Protein AF-A0A7V8FRD3-F1 (afdb_monomer)

Solvent-accessible surface area (backbone atoms only — not comparable to full-atom values): 12952 Å² total; per-residue (Å²): 139,81,92,85,83,90,82,90,78,81,90,80,81,81,84,76,84,80,81,76,80,79,64,76,67,68,72,62,75,73,62,80,80,69,63,96,69,56,79,66,60,67,76,67,63,71,75,86,54,95,62,84,54,62,64,54,53,51,49,46,52,52,44,50,51,50,44,51,50,48,52,49,50,42,51,51,38,31,75,78,65,76,46,69,62,58,54,53,55,55,52,42,54,52,43,51,51,52,44,52,50,44,51,48,39,50,36,61,69,64,59,56,64,70,68,58,48,84,64,37,74,78,39,58,73,66,58,42,51,52,52,53,40,52,52,27,48,52,51,18,49,56,23,45,51,46,17,53,53,35,45,50,49,26,48,49,27,56,74,68,66,34,52,36,93,64,76,63,43,64,35,31,74,65,42,52,51,50,21,54,53,27,41,54,38,17,53,50,26,45,54,53,27,57,57,56,73,69,53,76,77,80,71,80,67,83,77,68,77,69,83,81,82,90,84,133

Sequence (216 aa):
MPLNPGEARAPAPATAPSSGALDPTARRASATETPPGQGVDDLQSDPPTRVPLKIEDWLTVIVMALLALITFANVITRYFTNQAFAWTEEFSIFLMIVLAMVAGSAAVARDRHIRIELLAERGSARRRQVLAVLAAGLTFLTFAVLAVLSTRLVWDDFQYEETSPALGLPQWWYSAWFPLLAAAIAARALGLMCRRLRRPPASGEDAGHAHPGAQA

Mean predicted aligned error: 15.7 Å

Structure (mmCIF, N/CA/C/O backbone):
data_AF-A0A7V8FRD3-F1
#
_entry.id   AF-A0A7V8FRD3-F1
#
loop_
_atom_site.group_PDB
_atom_site.id
_atom_site.type_symbol
_atom_site.label_atom_id
_atom_site.label_alt_id
_atom_site.label_comp_id
_atom_site.label_asym_id
_atom_site.label_entity_id
_atom_site.label_seq_id
_atom_site.pdbx_PDB_ins_code
_atom_site.Cartn_x
_atom_site.Cartn_y
_atom_site.Cartn_z
_atom_site.occupancy
_atom_site.B_iso_or_equiv
_atom_site.auth_seq_id
_atom_site.auth_comp_id
_atom_site.auth_asym_id
_atom_site.auth_atom_id
_atom_site.pdbx_PDB_model_num
ATOM 1 N N . MET A 1 1 ? -44.203 -64.377 88.259 1.00 42.31 1 MET A N 1
ATOM 2 C CA . MET A 1 1 ? -42.920 -64.684 88.926 1.00 42.31 1 MET A CA 1
ATOM 3 C C . MET A 1 1 ? -42.081 -65.484 87.940 1.00 42.31 1 MET A C 1
ATOM 5 O O . MET A 1 1 ? -42.633 -66.475 87.478 1.00 42.31 1 MET A O 1
ATOM 9 N N . PRO A 1 2 ? -40.817 -65.148 87.615 1.00 52.38 2 PRO A N 1
ATOM 10 C CA . PRO A 1 2 ? -40.044 -63.889 87.712 1.00 52.38 2 PRO A CA 1
ATOM 11 C C . PRO A 1 2 ? -39.433 -63.451 86.329 1.00 52.38 2 PRO A C 1
ATOM 13 O O . PRO A 1 2 ? -39.513 -64.213 85.376 1.00 52.38 2 PRO A O 1
ATOM 16 N N . LEU A 1 3 ? -39.133 -62.155 86.098 1.00 46.44 3 LEU A N 1
ATOM 17 C CA . LEU A 1 3 ? -37.801 -61.479 85.981 1.00 46.44 3 LEU A CA 1
ATOM 18 C C . LEU A 1 3 ? -36.912 -61.950 84.802 1.00 46.44 3 LEU A C 1
ATOM 20 O O . LEU A 1 3 ? -36.787 -63.145 84.606 1.00 46.44 3 LEU A O 1
ATOM 24 N N . ASN A 1 4 ? -36.139 -61.155 84.053 1.00 53.62 4 ASN A N 1
ATOM 25 C CA . ASN A 1 4 ? -35.908 -59.718 83.819 1.00 53.62 4 ASN A CA 1
ATOM 26 C C . ASN A 1 4 ? -34.874 -59.661 82.631 1.00 53.62 4 ASN A C 1
ATOM 28 O O . ASN A 1 4 ? -34.855 -60.616 81.859 1.00 53.62 4 ASN A O 1
ATOM 32 N N . PRO A 1 5 ? -34.035 -58.631 82.397 1.00 55.72 5 PRO A N 1
ATOM 33 C CA . PRO A 1 5 ? -34.060 -57.789 81.198 1.00 55.72 5 PRO A CA 1
ATOM 34 C C . PRO A 1 5 ? -32.799 -57.865 80.309 1.00 55.72 5 PRO A C 1
ATOM 36 O O . PRO A 1 5 ? -31.737 -58.302 80.733 1.00 55.72 5 PRO A O 1
ATOM 39 N N . GLY A 1 6 ? -32.902 -57.243 79.132 1.00 49.19 6 GLY A N 1
ATOM 40 C CA . GLY A 1 6 ? -31.844 -56.384 78.593 1.00 49.19 6 GLY A CA 1
ATOM 41 C C . GLY A 1 6 ? -30.717 -57.053 77.813 1.00 49.19 6 GLY A C 1
ATOM 42 O O . GLY A 1 6 ? -29.727 -57.455 78.398 1.00 49.19 6 GLY A O 1
ATOM 43 N N . GLU A 1 7 ? -30.785 -56.963 76.485 1.00 53.84 7 GLU A N 1
ATOM 44 C CA . GLU A 1 7 ? -29.597 -56.742 75.654 1.00 53.84 7 GLU A CA 1
ATOM 45 C C . GLU A 1 7 ? -29.985 -55.878 74.446 1.00 53.84 7 GLU A C 1
ATOM 47 O O . GLU A 1 7 ? -30.768 -56.265 73.580 1.00 53.84 7 GLU A O 1
ATOM 52 N N . ALA A 1 8 ? -29.456 -54.657 74.422 1.00 56.25 8 ALA A N 1
ATOM 53 C CA . ALA A 1 8 ? -29.516 -53.759 73.284 1.00 56.25 8 ALA A CA 1
ATOM 54 C C . ALA A 1 8 ? -28.537 -54.234 72.197 1.00 56.25 8 ALA A C 1
ATOM 56 O O . ALA A 1 8 ? -27.343 -54.367 72.468 1.00 56.25 8 ALA A O 1
ATOM 57 N N . ARG A 1 9 ? -29.004 -54.414 70.953 1.00 53.25 9 ARG A N 1
ATOM 58 C CA . ARG A 1 9 ? -28.146 -54.432 69.755 1.00 53.25 9 ARG A CA 1
ATOM 59 C C . ARG A 1 9 ? -28.800 -53.667 68.600 1.00 53.25 9 ARG A C 1
ATOM 61 O O . ARG A 1 9 ? -29.996 -53.774 68.358 1.00 53.25 9 ARG A O 1
ATOM 68 N N . ALA A 1 10 ? -27.968 -52.849 67.964 1.00 58.41 10 ALA A N 1
ATOM 69 C CA . ALA A 1 10 ? -28.242 -51.822 66.962 1.00 58.41 10 ALA A CA 1
ATOM 70 C C . ALA A 1 10 ? -28.874 -52.333 65.642 1.00 58.41 10 ALA A C 1
ATOM 72 O O . ALA A 1 10 ? -28.763 -53.521 65.335 1.00 58.41 10 ALA A O 1
ATOM 73 N N . PRO A 1 11 ? -29.485 -51.447 64.824 1.00 54.69 11 PRO A N 1
ATOM 74 C CA . PRO A 1 11 ? -30.034 -51.814 63.518 1.00 54.69 11 PRO A CA 1
ATOM 75 C C . PRO A 1 11 ? -28.925 -52.118 62.494 1.00 54.69 11 PRO A C 1
ATOM 77 O O . PRO A 1 11 ? -28.047 -51.291 62.251 1.00 54.69 11 PRO A O 1
ATOM 80 N N . ALA A 1 12 ? -28.982 -53.298 61.872 1.00 56.94 12 ALA A N 1
ATOM 81 C CA . ALA A 1 12 ? -28.133 -53.669 60.739 1.00 56.94 12 ALA A CA 1
ATOM 82 C C . ALA A 1 12 ? -28.719 -53.126 59.413 1.00 56.94 12 ALA A C 1
ATOM 84 O O . ALA A 1 12 ? -29.943 -53.061 59.273 1.00 56.94 12 ALA A O 1
ATOM 85 N N . PRO A 1 13 ? -27.874 -52.708 58.452 1.00 57.38 13 PRO A N 1
ATOM 86 C CA . PRO A 1 13 ? -28.271 -51.831 57.354 1.00 57.38 13 PRO A CA 1
ATOM 87 C C . PRO A 1 13 ? -29.027 -52.538 56.226 1.00 57.38 13 PRO A C 1
ATOM 89 O O . PRO A 1 13 ? -28.760 -53.687 55.876 1.00 57.38 13 PRO A O 1
ATOM 92 N N . ALA A 1 14 ? -29.940 -51.775 55.624 1.00 53.28 14 ALA A N 1
ATOM 93 C CA . ALA A 1 14 ? -30.659 -52.114 54.409 1.00 53.28 14 ALA A CA 1
ATOM 94 C C . ALA A 1 14 ? -29.696 -52.411 53.247 1.00 53.28 14 ALA A C 1
ATOM 96 O O . ALA A 1 14 ? -28.728 -51.692 52.997 1.00 53.28 14 ALA A O 1
ATOM 97 N N . THR A 1 15 ? -30.003 -53.482 52.528 1.00 53.03 15 THR A N 1
ATOM 98 C CA . THR A 1 15 ? -29.357 -53.932 51.297 1.00 53.03 15 THR A CA 1
ATOM 99 C C . THR A 1 15 ? -29.370 -52.836 50.226 1.00 53.03 15 THR A C 1
ATOM 101 O O . THR A 1 15 ? -30.437 -52.430 49.766 1.00 53.03 15 THR A O 1
ATOM 104 N N . ALA A 1 16 ? -28.188 -52.376 49.815 1.00 51.88 16 ALA A N 1
ATOM 105 C CA . ALA A 1 16 ? -28.006 -51.523 48.644 1.00 51.88 16 ALA A CA 1
ATOM 106 C C . ALA A 1 16 ? -28.232 -52.323 47.340 1.00 51.88 16 ALA A C 1
ATOM 108 O O . ALA A 1 16 ? -27.904 -53.512 47.296 1.00 51.88 16 ALA A O 1
ATOM 109 N N . PRO A 1 17 ? -28.754 -51.702 46.266 1.00 53.50 17 PRO A N 1
ATOM 110 C CA . PRO A 1 17 ? -28.846 -52.338 44.959 1.00 53.50 17 PRO A CA 1
ATOM 111 C C . PRO A 1 17 ? -27.457 -52.520 44.331 1.00 53.50 17 PRO A C 1
ATOM 113 O O . PRO A 1 17 ? -26.558 -51.691 44.476 1.00 53.50 17 PRO A O 1
ATOM 116 N N . SER A 1 18 ? -27.306 -53.642 43.634 1.00 52.00 18 SER A N 1
ATOM 117 C CA . SER A 1 18 ? -26.110 -54.098 42.933 1.00 52.00 18 SER A CA 1
ATOM 118 C C . SER A 1 18 ? -25.514 -53.038 42.005 1.00 52.00 18 SER A C 1
ATOM 120 O O . SER A 1 18 ? -26.181 -52.536 41.100 1.00 52.00 18 SER A O 1
ATOM 122 N N . SER A 1 19 ? -24.224 -52.781 42.216 1.00 51.44 19 SER A N 1
ATOM 123 C CA . SER A 1 19 ? -23.304 -52.088 41.319 1.00 51.44 19 SER A CA 1
ATOM 124 C C . SER A 1 19 ? -23.453 -52.601 39.882 1.00 51.44 19 SER A C 1
ATOM 126 O O . SER A 1 19 ? -23.098 -53.741 39.578 1.00 51.44 19 SER A O 1
ATOM 128 N N . GLY A 1 20 ? -24.011 -51.762 39.007 1.00 50.34 20 GLY A N 1
ATOM 129 C CA . GLY A 1 20 ? -23.998 -51.978 37.568 1.00 50.34 20 GLY A CA 1
ATOM 130 C C . GLY A 1 20 ? -22.554 -51.981 37.085 1.00 50.34 20 GLY A C 1
ATOM 131 O O . GLY A 1 20 ? -21.844 -50.985 37.218 1.00 50.34 20 GLY A O 1
ATOM 132 N N . ALA A 1 21 ? -22.127 -53.125 36.561 1.00 52.16 21 ALA A N 1
ATOM 133 C CA . ALA A 1 21 ? -20.845 -53.301 35.911 1.00 52.16 21 ALA A CA 1
ATOM 134 C C . ALA A 1 21 ? -20.654 -52.213 34.843 1.00 52.16 21 ALA A C 1
ATOM 136 O O . ALA A 1 21 ? -21.377 -52.155 33.850 1.00 52.16 21 ALA A O 1
ATOM 137 N N . LEU A 1 22 ? -19.684 -51.332 35.080 1.00 52.53 22 LEU A N 1
ATOM 138 C CA . LEU A 1 22 ? -19.179 -50.391 34.092 1.00 52.53 22 LEU A CA 1
ATOM 139 C C . LEU A 1 22 ? -18.547 -51.206 32.964 1.00 52.53 22 LEU A C 1
ATOM 141 O O . LEU A 1 22 ? -17.438 -51.709 33.119 1.00 52.53 22 LEU A O 1
ATOM 145 N N . ASP A 1 23 ? -19.261 -51.352 31.853 1.00 56.28 23 ASP A N 1
ATOM 146 C CA . ASP A 1 23 ? -18.723 -51.912 30.621 1.00 56.28 23 ASP A CA 1
ATOM 147 C C . ASP A 1 23 ? -17.665 -50.944 30.042 1.00 56.28 23 ASP A C 1
ATOM 149 O O . ASP A 1 23 ? -18.003 -49.831 29.620 1.00 56.28 23 ASP A O 1
ATOM 153 N N . PRO A 1 24 ? -16.370 -51.316 30.024 1.00 58.22 24 PRO A N 1
ATOM 154 C CA . PRO A 1 24 ? -15.311 -50.464 29.494 1.00 58.22 24 PRO A CA 1
ATOM 155 C C . PRO A 1 24 ? -15.347 -50.355 27.961 1.00 58.22 24 PRO A C 1
ATOM 157 O O . PRO A 1 24 ? -14.656 -49.501 27.399 1.00 58.22 24 PRO A O 1
ATOM 160 N N . THR A 1 25 ? -16.139 -51.180 27.269 1.00 54.12 25 THR A N 1
ATOM 161 C CA . THR A 1 25 ? -16.229 -51.164 25.802 1.00 54.12 25 THR A CA 1
ATOM 162 C C . THR A 1 25 ? -17.142 -50.053 25.280 1.00 54.12 25 THR A C 1
ATOM 164 O O . THR A 1 25 ? -16.856 -49.475 24.230 1.00 54.12 25 THR A O 1
ATOM 167 N N . ALA A 1 26 ? -18.139 -49.631 26.064 1.00 51.91 26 ALA A N 1
ATOM 168 C CA . ALA A 1 26 ? -19.057 -48.555 25.690 1.00 51.91 26 ALA A CA 1
ATOM 169 C C . ALA A 1 26 ? -18.371 -47.178 25.560 1.00 51.91 26 ALA A C 1
ATOM 171 O O . ALA A 1 26 ? -18.787 -46.349 24.754 1.00 51.91 26 ALA A O 1
ATOM 172 N N . ARG A 1 27 ? -17.275 -46.929 26.294 1.00 50.38 27 ARG A N 1
ATOM 173 C CA . ARG A 1 27 ? -16.541 -45.646 26.242 1.00 50.38 27 ARG A CA 1
ATOM 174 C C . ARG A 1 27 ? -15.700 -45.473 24.966 1.00 50.38 27 ARG A C 1
ATOM 176 O O . ARG A 1 27 ? -15.322 -44.352 24.641 1.00 50.38 27 ARG A O 1
ATOM 183 N N . ARG A 1 28 ? -15.393 -46.552 24.233 1.00 52.94 28 ARG A N 1
ATOM 184 C CA . ARG A 1 28 ? -14.614 -46.478 22.980 1.00 52.94 28 ARG A CA 1
ATOM 185 C C . ARG A 1 28 ? -15.461 -46.176 21.744 1.00 52.94 28 ARG A C 1
ATOM 187 O O . ARG A 1 28 ? -14.911 -45.685 20.768 1.00 52.94 28 ARG A O 1
ATOM 194 N N . ALA A 1 29 ? -16.771 -46.411 21.793 1.00 51.81 29 ALA A N 1
ATOM 195 C CA . ALA A 1 29 ? -17.667 -46.190 20.654 1.00 51.81 29 ALA A CA 1
ATOM 196 C C . ALA A 1 29 ? -18.052 -44.711 20.435 1.00 51.81 29 ALA A C 1
ATOM 198 O O . ALA A 1 29 ? -18.651 -44.378 19.420 1.00 51.81 29 ALA A O 1
ATOM 199 N N . SER A 1 30 ? -17.692 -43.814 21.358 1.00 48.50 30 SER A N 1
ATOM 200 C CA . SER A 1 30 ? -17.893 -42.363 21.236 1.00 48.50 30 SER A CA 1
ATOM 201 C C . SER A 1 30 ? -16.591 -41.601 20.958 1.00 48.50 30 SER A C 1
ATOM 203 O O . SER A 1 30 ? -16.484 -40.419 21.283 1.00 48.50 30 SER A O 1
ATOM 205 N N . ALA A 1 31 ? -15.571 -42.270 20.414 1.00 50.41 31 ALA A N 1
ATOM 206 C CA . ALA A 1 31 ? -14.464 -41.580 19.773 1.00 50.41 31 ALA A CA 1
ATOM 207 C C . ALA A 1 31 ? -14.941 -41.184 18.375 1.00 50.41 31 ALA A C 1
ATOM 209 O O . ALA A 1 31 ? -15.014 -42.018 17.481 1.00 50.41 31 ALA A O 1
ATOM 210 N N . THR A 1 32 ? -15.341 -39.925 18.236 1.00 51.53 32 THR A N 1
ATOM 211 C CA . THR A 1 32 ? -15.653 -39.246 16.981 1.00 51.53 32 THR A CA 1
ATOM 212 C C . THR A 1 32 ? -14.679 -39.674 15.877 1.00 51.53 32 THR A C 1
ATOM 214 O O . THR A 1 32 ? -13.529 -39.240 15.862 1.00 51.53 32 THR A O 1
ATOM 217 N N . GLU A 1 33 ? -15.122 -40.541 14.965 1.00 52.53 33 GLU A N 1
ATOM 218 C CA . GLU A 1 33 ? -14.448 -40.754 13.686 1.00 52.53 33 GLU A CA 1
ATOM 219 C C . GLU A 1 33 ? -14.619 -39.471 12.872 1.00 52.53 33 GLU A C 1
ATOM 221 O O . GLU A 1 33 ? -15.619 -39.258 12.190 1.00 52.53 33 GLU A O 1
ATOM 226 N N . THR A 1 34 ? -13.650 -38.569 12.991 1.00 52.38 34 THR A N 1
ATOM 227 C CA . THR A 1 34 ? -13.486 -37.469 12.045 1.00 52.38 34 THR A CA 1
ATOM 228 C C . THR A 1 34 ? -13.091 -38.084 10.693 1.00 52.38 34 THR A C 1
ATOM 230 O O . THR A 1 34 ? -12.093 -38.809 10.644 1.00 52.38 34 THR A O 1
ATOM 233 N N . PRO A 1 35 ? -13.832 -37.837 9.597 1.00 62.12 35 PRO A N 1
ATOM 234 C CA . PRO A 1 35 ? -13.504 -38.356 8.272 1.00 62.12 35 PRO A CA 1
ATOM 235 C C . PRO A 1 35 ? -12.049 -38.034 7.882 1.00 62.12 35 PRO A C 1
ATOM 237 O O . PRO A 1 35 ? -11.610 -36.894 8.085 1.00 62.12 35 PRO A O 1
ATOM 240 N N . PRO A 1 36 ? -11.290 -38.989 7.307 1.00 53.78 36 PRO A N 1
ATOM 241 C CA . PRO A 1 36 ? -9.914 -38.761 6.876 1.00 53.78 36 PRO A CA 1
ATOM 242 C C . PRO A 1 36 ? -9.907 -37.770 5.704 1.00 53.78 36 PRO A C 1
ATOM 244 O O . PRO A 1 36 ? -10.132 -38.136 4.555 1.00 53.78 36 PRO A O 1
ATOM 247 N N . GLY A 1 37 ? -9.712 -36.490 6.023 1.00 56.62 37 GLY A N 1
ATOM 248 C CA . GLY A 1 37 ? -9.692 -35.381 5.065 1.00 56.62 37 GLY A CA 1
ATOM 249 C C . GLY A 1 37 ? -10.189 -34.049 5.633 1.00 56.62 37 GLY A C 1
ATOM 250 O O . GLY A 1 37 ? -9.712 -33.007 5.208 1.00 56.62 37 GLY A O 1
ATOM 251 N N . GLN A 1 38 ? -11.072 -34.053 6.640 1.00 54.91 38 GLN A N 1
ATOM 252 C CA . GLN A 1 38 ? -11.661 -32.808 7.170 1.00 54.91 38 GLN A CA 1
ATOM 253 C C . GLN A 1 38 ? -10.733 -32.028 8.116 1.00 54.91 38 GLN A C 1
ATOM 255 O O . GLN A 1 38 ? -10.810 -30.808 8.197 1.00 54.91 38 GLN A O 1
ATOM 260 N N . GLY A 1 39 ? -9.786 -32.701 8.776 1.00 51.50 39 GLY A N 1
ATOM 261 C CA . GLY A 1 39 ? -8.888 -32.050 9.738 1.00 51.50 39 GLY A CA 1
ATOM 262 C C . GLY A 1 39 ? -7.825 -31.126 9.130 1.00 51.50 39 GLY A C 1
ATOM 263 O O . GLY A 1 39 ? -7.178 -30.404 9.881 1.00 51.50 39 GLY A O 1
ATOM 264 N N . VAL A 1 40 ? -7.614 -31.153 7.808 1.00 57.59 40 VAL A N 1
ATOM 265 C CA . VAL A 1 40 ? -6.604 -30.311 7.135 1.00 57.59 40 VAL A CA 1
ATOM 266 C C . VAL A 1 40 ? -7.227 -29.014 6.609 1.00 57.59 40 VAL A C 1
ATOM 268 O O . VAL A 1 40 ? -6.612 -27.957 6.725 1.00 57.59 40 VAL A O 1
ATOM 271 N N . ASP A 1 41 ? -8.472 -29.074 6.127 1.00 57.19 41 ASP A N 1
ATOM 272 C CA . ASP A 1 41 ? -9.190 -27.913 5.584 1.00 57.19 41 ASP A CA 1
ATOM 273 C C . ASP A 1 41 ? -9.695 -26.960 6.687 1.00 57.19 41 ASP A C 1
ATOM 275 O O . ASP A 1 41 ? -9.677 -25.738 6.514 1.00 57.19 41 ASP A O 1
ATOM 279 N N . ASP A 1 42 ? -10.054 -27.487 7.864 1.00 55.00 42 ASP A N 1
ATOM 280 C CA . ASP A 1 42 ? -10.554 -26.689 8.998 1.00 55.00 42 ASP A CA 1
ATOM 281 C C . ASP A 1 42 ? -9.460 -25.861 9.703 1.00 55.00 42 ASP A C 1
ATOM 283 O O . ASP A 1 42 ? -9.749 -24.883 10.395 1.00 55.00 42 ASP A O 1
ATOM 287 N N . LEU A 1 43 ? -8.182 -26.211 9.519 1.00 58.25 43 LEU A N 1
ATOM 288 C CA . LEU A 1 43 ? -7.051 -25.483 10.114 1.00 58.25 43 LEU A CA 1
ATOM 289 C C . LEU A 1 43 ? -6.646 -24.237 9.309 1.00 58.25 43 LEU A C 1
ATOM 291 O O . LEU A 1 43 ? -5.870 -23.416 9.803 1.00 58.25 43 LEU A O 1
ATOM 295 N N . GLN A 1 44 ? -7.168 -24.081 8.089 1.00 55.81 44 GLN A N 1
ATOM 296 C CA . GLN A 1 44 ? -6.823 -22.996 7.164 1.00 55.81 44 GLN A CA 1
ATOM 297 C C . GLN A 1 44 ? -7.967 -22.009 6.905 1.00 55.81 44 GLN A C 1
ATOM 299 O O . GLN A 1 44 ? -7.779 -21.034 6.172 1.00 55.81 44 GLN A O 1
ATOM 304 N N . SER A 1 45 ? -9.138 -22.208 7.517 1.00 51.81 45 SER A N 1
ATOM 305 C CA . SER A 1 45 ? -10.248 -21.268 7.390 1.00 51.81 45 SER A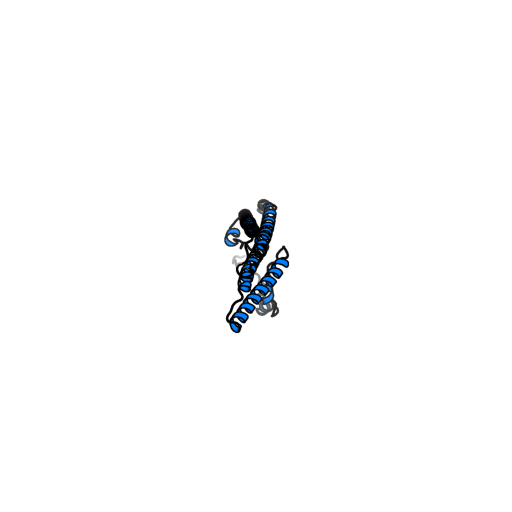 CA 1
ATOM 306 C C . SER A 1 45 ? -9.941 -19.977 8.158 1.00 51.81 45 SER A C 1
ATOM 308 O O . SER A 1 45 ? -10.105 -19.902 9.379 1.00 51.81 45 SER A O 1
ATOM 310 N N . ASP A 1 46 ? -9.474 -18.953 7.437 1.00 55.06 46 ASP A N 1
ATOM 311 C CA . ASP A 1 46 ? -9.324 -17.593 7.957 1.00 55.06 46 ASP A CA 1
ATOM 312 C C . ASP A 1 46 ? -10.656 -17.165 8.619 1.00 55.06 46 ASP A C 1
ATOM 314 O O . ASP A 1 46 ? -11.727 -17.374 8.036 1.00 55.06 46 ASP A O 1
ATOM 318 N N . PRO A 1 47 ? -10.641 -16.579 9.833 1.00 58.22 47 PRO A N 1
ATOM 319 C CA . PRO A 1 47 ? -11.867 -16.178 10.513 1.00 58.22 47 PRO A CA 1
ATOM 320 C C . PRO A 1 47 ? -12.682 -15.247 9.602 1.00 58.22 47 PRO A C 1
ATOM 322 O O . PRO A 1 47 ? -12.099 -14.348 8.983 1.00 58.22 47 PRO A O 1
ATOM 325 N N . PRO A 1 48 ? -14.018 -15.417 9.520 1.00 50.25 48 PRO A N 1
ATOM 326 C CA . PRO A 1 48 ? -14.849 -14.726 8.542 1.00 50.25 48 PRO A CA 1
ATOM 327 C C . PRO A 1 48 ? -14.666 -13.216 8.677 1.00 50.25 48 PRO A C 1
ATOM 329 O O . PRO A 1 48 ? -15.104 -12.581 9.644 1.00 50.25 48 PRO A O 1
ATOM 332 N N . THR A 1 49 ? -13.968 -12.629 7.707 1.00 54.75 49 THR A N 1
ATOM 333 C CA . THR A 1 49 ? -13.680 -11.202 7.720 1.00 54.75 49 THR A CA 1
ATOM 334 C C . THR A 1 49 ? -14.957 -10.464 7.340 1.00 54.75 49 THR A C 1
ATOM 336 O O . THR A 1 49 ? -15.552 -10.711 6.296 1.00 54.75 49 THR A O 1
ATOM 339 N N . ARG A 1 50 ? -15.429 -9.561 8.210 1.00 55.72 50 ARG A N 1
ATOM 340 C CA . ARG A 1 50 ? -16.741 -8.900 8.048 1.00 55.72 50 ARG A CA 1
ATOM 341 C C . ARG A 1 50 ? -16.828 -7.943 6.851 1.00 55.72 50 ARG A C 1
ATOM 343 O O . ARG A 1 50 ? -17.926 -7.511 6.520 1.00 55.72 50 ARG A O 1
ATOM 350 N N . VAL A 1 51 ? -15.700 -7.586 6.238 1.00 59.72 51 VAL A N 1
ATOM 351 C CA . VAL A 1 51 ? -15.644 -6.862 4.962 1.00 59.72 51 VAL A CA 1
ATOM 352 C C . VAL A 1 51 ? -15.018 -7.827 3.960 1.00 59.72 51 VAL A C 1
ATOM 354 O O . VAL A 1 51 ? -13.907 -8.283 4.233 1.00 59.72 51 VAL A O 1
ATOM 357 N N . PRO A 1 52 ? -15.694 -8.176 2.852 1.00 62.62 52 PRO A N 1
ATOM 358 C CA . PRO A 1 52 ? -15.127 -9.087 1.869 1.00 62.62 52 PRO A CA 1
ATOM 359 C C . PRO A 1 52 ? -13.843 -8.474 1.304 1.00 62.62 52 PRO A C 1
ATOM 361 O O . PRO A 1 52 ? -13.887 -7.455 0.623 1.00 62.62 52 PRO A O 1
ATOM 364 N N . LEU A 1 53 ? -12.707 -9.103 1.598 1.00 68.94 53 LEU A N 1
ATOM 365 C CA . LEU A 1 53 ? -11.371 -8.707 1.138 1.00 68.94 53 LEU A CA 1
ATOM 366 C C . LEU A 1 53 ? -11.042 -9.260 -0.247 1.00 68.94 53 LEU A C 1
ATOM 368 O O . LEU A 1 53 ? -9.887 -9.307 -0.641 1.00 68.94 53 LEU A O 1
ATOM 372 N N . LYS A 1 54 ? -12.062 -9.667 -1.010 1.00 78.06 54 LYS A N 1
ATOM 373 C CA . LYS A 1 54 ? -11.878 -10.299 -2.319 1.00 78.06 54 LYS A CA 1
ATOM 374 C C . LYS A 1 54 ? -11.028 -9.435 -3.249 1.00 78.06 54 LYS A C 1
ATOM 376 O O . LYS A 1 54 ? -10.245 -9.981 -4.011 1.00 78.06 54 LYS A O 1
ATOM 381 N N . ILE A 1 55 ? -11.172 -8.110 -3.180 1.00 82.00 55 ILE A N 1
ATOM 382 C CA . ILE A 1 55 ? -10.390 -7.181 -4.000 1.00 82.00 55 ILE A CA 1
ATOM 383 C C . ILE A 1 55 ? -8.919 -7.227 -3.584 1.00 82.00 55 ILE A C 1
ATOM 385 O O . ILE A 1 55 ? -8.061 -7.411 -4.437 1.00 82.00 55 ILE A O 1
ATOM 389 N N . GLU A 1 56 ? -8.621 -7.102 -2.292 1.00 83.44 56 GLU A N 1
ATOM 390 C CA . GLU A 1 56 ? -7.259 -7.161 -1.761 1.00 83.44 56 GLU A CA 1
ATOM 391 C C . GLU A 1 56 ? -6.606 -8.531 -1.961 1.00 83.44 56 GLU A C 1
ATOM 393 O O . GLU A 1 56 ? -5.422 -8.590 -2.280 1.00 83.44 56 GLU A O 1
ATOM 398 N N . ASP A 1 57 ? -7.360 -9.620 -1.821 1.00 85.38 57 ASP A N 1
ATOM 399 C CA . ASP A 1 57 ? -6.863 -10.977 -2.036 1.00 85.38 57 ASP A CA 1
ATOM 400 C C . ASP A 1 57 ? -6.518 -11.186 -3.522 1.00 85.38 57 ASP A C 1
ATOM 402 O O . ASP A 1 57 ? -5.404 -11.604 -3.838 1.00 85.38 57 ASP A O 1
ATOM 406 N N . TRP A 1 58 ? -7.408 -10.808 -4.451 1.00 89.62 58 TRP A N 1
ATOM 407 C CA . TRP A 1 58 ? -7.114 -10.856 -5.891 1.00 89.62 58 TRP A CA 1
ATOM 408 C C . TRP A 1 58 ? -5.960 -9.934 -6.276 1.00 89.62 58 TRP A C 1
ATOM 410 O O . TRP A 1 58 ? -5.087 -10.336 -7.040 1.00 89.62 58 TR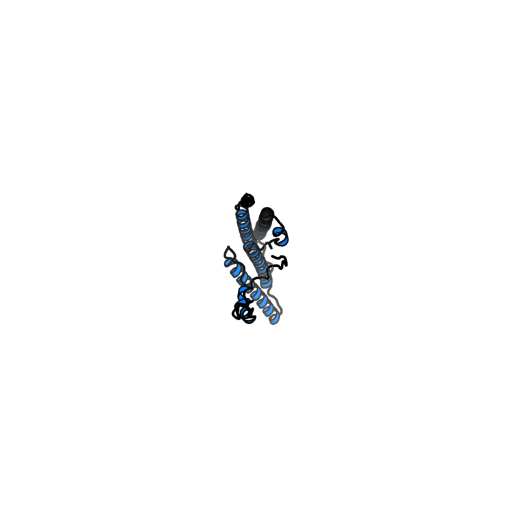P A O 1
ATOM 420 N N . LEU A 1 59 ? -5.921 -8.719 -5.729 1.00 88.44 59 LEU A N 1
ATOM 421 C CA . LEU A 1 59 ? -4.836 -7.777 -5.973 1.00 88.44 59 LEU A CA 1
ATOM 422 C C . LEU A 1 59 ? -3.502 -8.330 -5.457 1.00 88.44 59 LEU A C 1
ATOM 424 O O . LEU A 1 59 ? -2.503 -8.250 -6.164 1.00 88.44 59 LEU A O 1
ATOM 428 N N . THR A 1 60 ? -3.488 -8.960 -4.279 1.00 89.75 60 THR A N 1
ATOM 429 C CA . THR A 1 60 ? -2.307 -9.645 -3.729 1.00 89.75 60 THR A CA 1
ATOM 430 C C . THR A 1 60 ? -1.845 -10.763 -4.656 1.00 89.75 60 THR A C 1
ATOM 432 O O . THR A 1 60 ? -0.663 -10.829 -4.984 1.00 89.75 60 THR A O 1
ATOM 435 N N . VAL A 1 61 ? -2.765 -11.617 -5.118 1.00 92.88 61 VAL A N 1
ATOM 436 C CA . VAL A 1 61 ? -2.455 -12.720 -6.041 1.00 92.88 61 VAL A CA 1
ATOM 437 C C . VAL A 1 61 ? -1.877 -12.190 -7.353 1.00 92.88 61 VAL A C 1
ATOM 439 O O . VAL A 1 61 ? -0.847 -12.684 -7.804 1.00 92.88 61 VAL A O 1
ATOM 442 N N . ILE A 1 62 ? -2.492 -11.161 -7.943 1.00 94.19 62 ILE A N 1
ATOM 443 C CA . ILE A 1 62 ? -2.035 -10.551 -9.198 1.00 94.19 62 ILE A CA 1
ATOM 444 C C . ILE A 1 62 ? -0.641 -9.944 -9.025 1.00 94.19 62 ILE A C 1
ATOM 446 O O . ILE A 1 62 ? 0.256 -10.237 -9.812 1.00 94.19 62 ILE A O 1
ATOM 450 N N . VAL A 1 63 ? -0.434 -9.132 -7.986 1.00 92.62 63 VAL A N 1
ATOM 451 C CA . VAL A 1 63 ? 0.857 -8.477 -7.728 1.00 92.62 63 VAL A CA 1
ATOM 452 C C . VAL A 1 63 ? 1.946 -9.513 -7.448 1.00 92.62 63 VAL A C 1
ATOM 454 O O . VAL A 1 63 ? 3.053 -9.385 -7.966 1.00 92.62 63 VAL A O 1
ATOM 457 N N . MET A 1 64 ? 1.637 -10.575 -6.698 1.00 93.44 64 MET A N 1
ATOM 458 C CA . MET A 1 64 ? 2.582 -11.665 -6.446 1.00 93.44 64 MET A CA 1
ATOM 459 C C . MET A 1 64 ? 2.933 -12.449 -7.704 1.00 93.44 64 MET A C 1
ATOM 461 O O . MET A 1 64 ? 4.108 -12.736 -7.928 1.00 93.44 64 MET A O 1
ATOM 465 N N . ALA A 1 65 ? 1.947 -12.763 -8.542 1.00 95.69 65 ALA A N 1
ATOM 466 C CA . ALA A 1 65 ? 2.183 -13.437 -9.811 1.00 95.69 65 ALA A CA 1
ATOM 467 C C . ALA A 1 65 ? 3.043 -12.580 -10.753 1.00 95.69 65 ALA A C 1
ATOM 469 O O . ALA A 1 65 ? 3.984 -13.095 -11.354 1.00 95.69 65 ALA A O 1
ATOM 470 N N . LEU A 1 66 ? 2.770 -11.273 -10.841 1.00 94.94 66 LEU A N 1
ATOM 471 C CA . LEU A 1 66 ? 3.563 -10.337 -11.642 1.00 94.94 66 LEU A CA 1
ATOM 472 C C . LEU A 1 66 ? 5.002 -10.225 -11.132 1.00 94.94 66 LEU A C 1
ATOM 474 O O . LEU A 1 66 ? 5.932 -10.311 -11.931 1.00 94.94 66 LEU A O 1
ATOM 478 N N . LEU A 1 67 ? 5.196 -10.099 -9.815 1.00 93.69 67 LEU A N 1
ATOM 479 C CA . LEU A 1 67 ? 6.527 -10.095 -9.203 1.00 93.69 67 LEU A CA 1
ATOM 480 C C . LEU A 1 67 ? 7.290 -11.376 -9.526 1.00 93.69 67 LEU A C 1
ATOM 482 O O . LEU A 1 67 ? 8.424 -11.310 -9.997 1.00 93.69 67 LEU A O 1
ATOM 486 N N . ALA A 1 68 ? 6.669 -12.539 -9.328 1.00 94.25 68 ALA A N 1
ATOM 487 C CA . ALA A 1 68 ? 7.288 -13.822 -9.637 1.00 94.25 68 ALA A CA 1
ATOM 488 C C . ALA A 1 68 ? 7.666 -13.919 -11.123 1.00 94.25 68 ALA A C 1
ATOM 490 O O . ALA A 1 68 ? 8.787 -14.310 -11.443 1.00 94.25 68 ALA A O 1
ATOM 491 N N . LEU A 1 69 ? 6.768 -13.506 -12.023 1.00 95.06 69 LEU A N 1
ATOM 492 C CA . LEU A 1 69 ? 6.990 -13.566 -13.465 1.00 95.06 69 LEU A CA 1
ATOM 493 C C . LEU A 1 69 ? 8.121 -12.639 -13.919 1.00 95.06 69 LEU A C 1
ATOM 495 O O . LEU A 1 69 ? 8.990 -13.077 -14.668 1.00 95.06 69 LEU A O 1
ATOM 499 N N . ILE A 1 70 ? 8.142 -11.385 -13.457 1.00 92.12 70 ILE A N 1
ATOM 500 C CA . ILE A 1 70 ? 9.196 -10.423 -13.809 1.00 92.12 70 ILE A CA 1
ATOM 501 C C . ILE A 1 70 ? 10.544 -10.894 -13.260 1.00 92.12 70 ILE A C 1
ATOM 503 O O . ILE A 1 70 ? 11.537 -10.891 -13.985 1.00 92.12 70 ILE A O 1
ATOM 507 N N . THR A 1 71 ? 10.579 -11.376 -12.015 1.00 90.81 71 THR A N 1
ATOM 508 C CA . THR A 1 71 ? 11.814 -11.893 -11.409 1.00 90.81 71 THR A CA 1
ATOM 509 C C . THR A 1 71 ? 12.317 -13.125 -12.164 1.00 90.81 71 THR A C 1
ATOM 511 O O . THR A 1 71 ? 13.505 -13.230 -12.461 1.00 90.81 71 THR A O 1
ATOM 514 N N . PHE A 1 72 ? 11.419 -14.035 -12.546 1.00 91.31 72 PHE A N 1
ATOM 515 C CA . PHE A 1 72 ? 11.751 -15.218 -13.337 1.00 91.31 72 PHE A CA 1
ATOM 516 C C . PHE A 1 72 ? 12.245 -14.860 -14.745 1.00 91.31 72 PHE A C 1
ATOM 518 O O . PHE A 1 72 ? 13.261 -15.389 -15.199 1.00 91.31 72 PHE A O 1
ATOM 525 N N . ALA A 1 73 ? 11.587 -13.915 -15.418 1.00 89.62 73 ALA A N 1
ATOM 526 C CA . ALA A 1 73 ? 12.031 -13.403 -16.710 1.00 89.62 73 ALA A CA 1
ATOM 527 C C . ALA A 1 73 ? 13.422 -12.758 -16.612 1.00 89.62 73 ALA A C 1
ATOM 529 O O . ALA A 1 73 ? 14.265 -12.968 -17.487 1.00 89.62 73 ALA A O 1
ATOM 530 N N . ASN A 1 74 ? 13.698 -12.031 -15.525 1.00 90.31 74 ASN A N 1
ATOM 531 C CA . ASN A 1 74 ? 15.012 -11.448 -15.277 1.00 90.31 74 ASN A CA 1
ATOM 532 C C . ASN A 1 74 ? 16.084 -12.535 -15.070 1.00 90.31 74 ASN A C 1
ATOM 534 O O . ASN A 1 74 ? 17.178 -12.438 -15.625 1.00 90.31 74 ASN A O 1
ATOM 538 N N . VAL A 1 75 ? 15.755 -13.620 -14.356 1.00 90.25 75 VAL A N 1
ATOM 539 C CA . VAL A 1 75 ? 16.634 -14.792 -14.211 1.00 90.25 75 VAL A CA 1
ATOM 540 C C . VAL A 1 75 ? 16.959 -15.403 -15.576 1.00 90.25 75 VAL A C 1
ATOM 542 O O . VAL A 1 75 ? 18.136 -15.554 -15.900 1.00 90.25 75 VAL A O 1
ATOM 545 N N . ILE A 1 76 ? 15.952 -15.691 -16.409 1.00 90.50 76 ILE A N 1
ATOM 546 C CA . ILE A 1 76 ? 16.156 -16.224 -17.768 1.00 90.50 76 ILE A CA 1
ATOM 547 C C . ILE A 1 76 ? 17.068 -15.290 -18.569 1.00 90.50 76 ILE A C 1
ATOM 549 O O . ILE A 1 76 ? 18.105 -15.716 -19.075 1.00 90.50 76 ILE A O 1
ATOM 553 N N . THR A 1 77 ? 16.720 -14.006 -18.646 1.00 87.69 77 THR A N 1
ATOM 554 C CA . THR A 1 77 ? 17.475 -13.017 -19.429 1.00 87.69 77 THR A CA 1
ATOM 555 C C . THR A 1 77 ? 18.942 -12.992 -19.015 1.00 87.69 77 THR A C 1
ATOM 557 O O . THR A 1 77 ? 19.826 -13.016 -19.872 1.00 87.69 77 THR A O 1
ATOM 560 N N . ARG A 1 78 ? 19.211 -13.038 -17.708 1.00 87.75 78 ARG A N 1
ATOM 561 C CA . ARG A 1 78 ? 20.568 -13.036 -17.168 1.00 87.75 78 ARG A CA 1
ATOM 562 C C . ARG A 1 78 ? 21.362 -14.281 -17.554 1.00 87.75 78 ARG A C 1
ATOM 564 O O . ARG A 1 78 ? 22.534 -14.149 -17.883 1.00 87.75 78 ARG A O 1
ATOM 571 N N . TYR A 1 79 ? 20.749 -15.464 -17.558 1.00 90.88 79 TYR A N 1
ATOM 572 C CA . TYR A 1 79 ? 21.439 -16.697 -17.954 1.00 90.88 79 TYR A CA 1
ATOM 573 C C . TYR A 1 79 ? 21.706 -16.781 -19.461 1.00 90.88 79 TYR A C 1
ATOM 575 O O . TYR A 1 79 ? 22.763 -17.261 -19.859 1.00 90.88 79 TYR A O 1
ATOM 583 N N . PHE A 1 80 ? 20.781 -16.306 -20.298 1.00 89.44 80 PHE A N 1
ATOM 584 C CA . PHE A 1 80 ? 20.915 -16.409 -21.757 1.00 89.44 80 PHE A CA 1
ATOM 585 C C . PHE A 1 80 ? 21.660 -15.232 -22.398 1.00 89.44 80 PHE A C 1
ATOM 587 O O . PHE A 1 80 ? 22.298 -15.402 -23.433 1.00 89.44 80 PHE A O 1
ATOM 594 N N . THR A 1 81 ? 21.591 -14.047 -21.794 1.00 84.62 81 THR A N 1
ATOM 595 C CA . THR A 1 81 ? 22.079 -12.787 -22.389 1.00 84.62 81 THR A CA 1
ATOM 596 C C . THR A 1 81 ? 23.217 -12.163 -21.581 1.00 84.62 81 THR A C 1
ATOM 598 O O . THR A 1 81 ? 23.808 -11.178 -22.012 1.00 84.62 81 THR A O 1
ATOM 601 N N . ASN A 1 82 ? 23.524 -12.710 -20.396 1.00 82.56 82 ASN A N 1
ATOM 602 C CA . ASN A 1 82 ? 24.504 -12.176 -19.444 1.00 82.56 82 ASN A CA 1
ATOM 603 C C . ASN A 1 82 ? 24.272 -10.693 -19.070 1.00 82.56 82 ASN A C 1
ATOM 605 O O . ASN A 1 82 ? 25.191 -10.001 -18.641 1.00 82.56 82 ASN A O 1
ATOM 609 N N . GLN A 1 83 ? 23.039 -10.208 -19.249 1.00 80.00 83 GLN A N 1
ATOM 610 C CA . GLN A 1 83 ? 22.588 -8.838 -19.006 1.00 80.00 83 GLN A CA 1
ATOM 611 C C . GLN A 1 83 ? 21.221 -8.880 -18.314 1.00 80.00 83 GLN A C 1
ATOM 613 O O . GLN A 1 83 ? 20.426 -9.786 -18.569 1.00 80.00 83 GLN A O 1
ATOM 618 N N . ALA A 1 84 ? 20.954 -7.913 -17.436 1.00 79.81 84 ALA A N 1
ATOM 619 C CA . ALA A 1 84 ? 19.657 -7.732 -16.788 1.00 79.81 84 ALA A CA 1
ATOM 620 C C . ALA A 1 84 ? 18.953 -6.505 -17.375 1.00 79.81 84 ALA A C 1
ATOM 622 O O . ALA A 1 84 ? 19.585 -5.488 -17.661 1.00 79.81 84 ALA A O 1
ATOM 623 N N . PHE A 1 85 ? 17.638 -6.591 -17.553 1.00 82.62 85 PHE A N 1
ATOM 624 C CA . PHE A 1 85 ? 16.857 -5.464 -18.043 1.00 82.62 85 PHE A CA 1
ATOM 625 C C . PHE A 1 85 ? 16.580 -4.479 -16.905 1.00 82.62 85 PHE A C 1
ATOM 627 O O . PHE A 1 85 ? 15.804 -4.794 -16.006 1.00 82.62 85 PHE A O 1
ATOM 634 N N . ALA A 1 86 ? 17.149 -3.274 -16.971 1.00 83.06 86 ALA A N 1
ATOM 635 C CA . ALA A 1 86 ? 16.999 -2.260 -15.921 1.00 83.06 86 ALA A CA 1
ATOM 636 C C . ALA A 1 86 ? 15.525 -1.927 -15.597 1.00 83.06 86 ALA A C 1
ATOM 638 O O . ALA A 1 86 ? 15.173 -1.726 -14.440 1.00 83.06 86 ALA A O 1
ATOM 639 N N . TRP A 1 87 ? 14.630 -1.983 -16.591 1.00 84.31 87 TRP A N 1
ATOM 640 C CA . TRP A 1 87 ? 13.197 -1.766 -16.370 1.00 84.31 87 TRP A CA 1
ATOM 641 C C . TRP A 1 87 ? 12.562 -2.820 -15.449 1.00 84.31 87 TRP A C 1
ATOM 643 O O . TRP A 1 87 ? 11.679 -2.501 -14.660 1.00 84.31 87 TRP A O 1
ATOM 653 N N . THR A 1 88 ? 13.019 -4.075 -15.493 1.00 87.56 88 THR A N 1
ATOM 654 C CA . THR A 1 88 ? 12.458 -5.143 -14.644 1.00 87.56 88 THR A CA 1
ATOM 655 C C . THR A 1 88 ? 12.729 -4.908 -13.160 1.00 87.56 88 THR A C 1
ATOM 657 O O . THR A 1 88 ? 11.904 -5.272 -12.321 1.00 87.56 88 THR A O 1
ATOM 660 N N . GLU A 1 89 ? 13.850 -4.265 -12.833 1.00 86.44 89 GLU A N 1
ATOM 661 C CA . GLU A 1 89 ? 14.214 -3.910 -11.462 1.00 86.44 89 GLU A CA 1
ATOM 662 C C . GLU A 1 89 ? 13.289 -2.817 -10.913 1.00 86.44 89 GLU A C 1
ATOM 664 O O . GLU A 1 89 ? 12.719 -2.980 -9.833 1.00 86.44 89 GLU A O 1
ATOM 669 N N . GLU A 1 90 ? 13.031 -1.768 -11.699 1.00 89.75 90 GLU A N 1
ATOM 670 C CA . GLU A 1 90 ? 12.120 -0.680 -11.320 1.00 89.75 90 GLU A CA 1
ATOM 671 C C . GLU A 1 90 ? 10.693 -1.175 -11.071 1.00 89.75 90 GLU A C 1
ATOM 673 O O . GLU A 1 90 ? 10.098 -0.892 -10.026 1.00 89.75 90 GLU A O 1
ATOM 678 N N . PHE A 1 91 ? 10.155 -1.980 -11.992 1.00 89.62 91 PHE A N 1
ATOM 679 C CA . PHE A 1 91 ? 8.817 -2.549 -11.830 1.00 89.62 91 PHE A CA 1
ATOM 680 C C . PHE A 1 91 ? 8.730 -3.482 -10.621 1.00 89.62 91 PHE A C 1
ATOM 682 O O . PHE A 1 91 ? 7.702 -3.507 -9.944 1.00 89.62 91 PHE A O 1
ATOM 689 N N . SER A 1 92 ? 9.794 -4.229 -10.315 1.00 91.00 92 SER A N 1
ATOM 690 C CA . SER A 1 92 ? 9.811 -5.118 -9.151 1.00 91.00 92 SER A CA 1
ATOM 691 C C . SER A 1 92 ? 9.768 -4.333 -7.839 1.00 91.00 92 SER A C 1
ATOM 693 O O . SER A 1 92 ? 9.014 -4.691 -6.934 1.00 91.00 92 SER A O 1
ATOM 695 N N . ILE A 1 93 ? 10.507 -3.224 -7.739 1.00 90.81 93 ILE A N 1
ATOM 696 C CA . ILE A 1 93 ? 10.462 -2.335 -6.568 1.00 90.81 93 ILE A CA 1
ATOM 697 C C . ILE A 1 93 ? 9.065 -1.723 -6.421 1.00 90.81 93 ILE A C 1
ATOM 699 O O . ILE A 1 93 ? 8.480 -1.779 -5.337 1.00 90.81 93 ILE A O 1
ATOM 703 N N . PHE A 1 94 ? 8.498 -1.204 -7.513 1.00 91.19 94 PHE A N 1
ATOM 704 C CA . PHE A 1 94 ? 7.142 -0.657 -7.521 1.00 91.19 94 PHE A CA 1
ATOM 705 C C . PHE A 1 94 ? 6.108 -1.684 -7.035 1.00 91.19 94 PHE A C 1
ATOM 707 O O . PHE A 1 94 ? 5.349 -1.417 -6.101 1.00 91.19 94 PHE A O 1
ATOM 714 N N . LEU A 1 95 ? 6.113 -2.889 -7.612 1.00 92.56 95 LEU A N 1
ATOM 715 C CA . LEU A 1 95 ? 5.183 -3.954 -7.243 1.00 92.56 95 LEU A CA 1
ATOM 716 C C . LEU A 1 95 ? 5.382 -4.429 -5.797 1.00 92.56 95 LEU A C 1
ATOM 718 O O . LEU A 1 95 ? 4.401 -4.741 -5.126 1.00 92.56 95 LEU A O 1
ATOM 722 N N . MET A 1 96 ? 6.616 -4.451 -5.285 1.00 93.06 96 MET A N 1
ATOM 723 C CA . MET A 1 96 ? 6.895 -4.786 -3.886 1.00 93.06 96 MET A CA 1
ATOM 724 C C . MET A 1 96 ? 6.286 -3.757 -2.924 1.00 93.06 96 MET A C 1
ATOM 726 O O . MET A 1 96 ? 5.727 -4.133 -1.892 1.00 93.06 96 MET A O 1
ATOM 730 N N . ILE A 1 97 ? 6.329 -2.467 -3.270 1.00 92.62 97 ILE A N 1
ATOM 731 C CA . ILE A 1 97 ? 5.683 -1.420 -2.469 1.00 92.62 97 ILE A CA 1
ATOM 732 C C . ILE A 1 97 ? 4.157 -1.551 -2.544 1.00 92.62 97 ILE A C 1
ATOM 734 O O . ILE A 1 97 ? 3.491 -1.494 -1.508 1.00 92.62 97 ILE A O 1
ATOM 738 N N . VAL A 1 98 ? 3.592 -1.784 -3.736 1.00 93.31 98 VAL A N 1
ATOM 739 C CA . VAL A 1 98 ? 2.149 -2.039 -3.894 1.00 93.31 98 VAL A CA 1
ATOM 740 C C . VAL A 1 98 ? 1.728 -3.230 -3.037 1.00 93.31 98 VAL A C 1
ATOM 742 O O . VAL A 1 98 ? 0.771 -3.123 -2.272 1.00 93.31 98 VAL A O 1
ATOM 745 N N . LEU A 1 99 ? 2.471 -4.337 -3.088 1.00 92.88 99 LEU A N 1
ATOM 746 C CA . LEU A 1 99 ? 2.216 -5.512 -2.261 1.00 92.88 99 LEU A CA 1
ATOM 747 C C . LEU A 1 99 ? 2.235 -5.175 -0.767 1.00 92.88 99 LEU A C 1
ATOM 749 O O . LEU A 1 99 ? 1.334 -5.588 -0.040 1.00 92.88 99 LEU A O 1
ATOM 753 N N . ALA A 1 100 ? 3.225 -4.405 -0.307 1.00 92.88 100 ALA A N 1
ATOM 754 C CA . ALA A 1 100 ? 3.323 -3.983 1.088 1.00 92.88 100 ALA A CA 1
ATOM 755 C C . ALA A 1 100 ? 2.109 -3.143 1.520 1.00 92.88 100 ALA A C 1
ATOM 757 O O . ALA A 1 100 ? 1.572 -3.343 2.611 1.00 92.88 100 ALA A O 1
ATOM 758 N N . MET A 1 101 ? 1.628 -2.245 0.656 1.00 92.25 101 MET A N 1
ATOM 759 C CA . MET A 1 101 ? 0.422 -1.455 0.914 1.00 92.25 101 MET A CA 1
ATOM 760 C C . MET A 1 101 ? -0.836 -2.327 0.952 1.00 92.25 101 MET A C 1
ATOM 762 O O . MET A 1 101 ? -1.652 -2.191 1.864 1.00 92.25 101 MET A O 1
ATOM 766 N N . VAL A 1 102 ? -0.987 -3.270 0.020 1.00 91.00 102 VAL A N 1
ATOM 767 C CA . VAL A 1 102 ? -2.127 -4.201 -0.001 1.00 91.00 102 VAL A CA 1
ATOM 768 C C . VAL A 1 102 ? -2.124 -5.096 1.237 1.00 91.00 102 VAL A C 1
ATOM 770 O O . VAL A 1 102 ? -3.155 -5.233 1.898 1.00 91.00 102 VAL A O 1
ATOM 773 N N . ALA A 1 103 ? -0.961 -5.625 1.622 1.00 88.12 103 ALA A N 1
ATOM 774 C CA . ALA A 1 103 ? -0.789 -6.387 2.854 1.00 88.12 103 ALA A CA 1
ATOM 775 C C . ALA A 1 103 ? -1.117 -5.542 4.096 1.00 88.12 103 ALA A C 1
ATOM 777 O O . ALA A 1 103 ? -1.796 -6.021 5.005 1.00 88.12 103 ALA A O 1
ATOM 778 N N . GLY A 1 104 ? -0.707 -4.270 4.115 1.00 88.25 104 GLY A N 1
ATOM 779 C CA . GLY A 1 104 ? -1.081 -3.305 5.149 1.00 88.25 104 GLY A CA 1
ATOM 780 C C . GLY A 1 104 ? -2.596 -3.097 5.235 1.00 88.25 104 GLY A C 1
ATOM 781 O O . GLY A 1 104 ? -3.171 -3.201 6.318 1.00 88.25 104 GLY A O 1
ATOM 782 N N . SER A 1 105 ? -3.268 -2.893 4.097 1.00 88.56 105 SER A N 1
ATOM 783 C CA . SER A 1 105 ? -4.734 -2.788 4.019 1.00 88.56 105 SER A CA 1
ATOM 784 C C . SER A 1 105 ? -5.423 -4.039 4.564 1.00 88.56 105 SER A C 1
ATOM 786 O O . SER A 1 105 ? -6.321 -3.940 5.406 1.00 88.56 105 SER A O 1
ATOM 788 N N . ALA A 1 106 ? -4.967 -5.223 4.143 1.00 84.25 106 ALA A N 1
ATOM 789 C CA . ALA A 1 106 ? -5.486 -6.502 4.613 1.00 84.25 106 ALA A CA 1
ATOM 790 C C . ALA A 1 106 ? -5.256 -6.691 6.122 1.00 84.25 106 ALA A C 1
ATOM 792 O O . ALA A 1 106 ? -6.162 -7.142 6.823 1.00 84.25 106 ALA A O 1
ATOM 793 N N 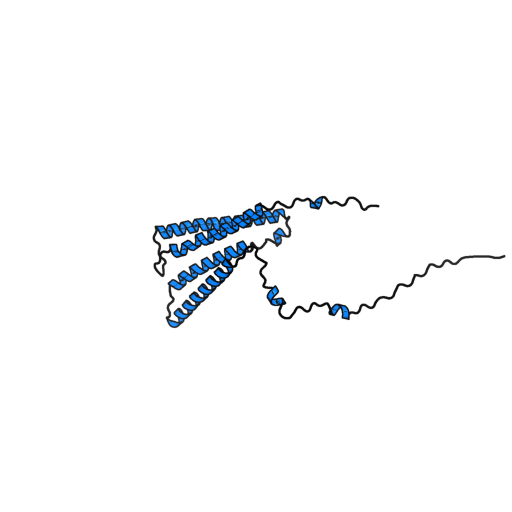. ALA A 1 107 ? -4.098 -6.286 6.653 1.00 83.50 107 ALA A N 1
ATOM 794 C CA . ALA A 1 107 ? -3.800 -6.343 8.084 1.00 83.50 107 ALA A CA 1
ATOM 795 C C . ALA A 1 107 ? -4.750 -5.456 8.908 1.00 83.50 107 ALA A C 1
ATOM 797 O O . ALA A 1 107 ? -5.298 -5.910 9.917 1.00 83.50 107 ALA A O 1
ATOM 798 N N . VAL A 1 108 ? -5.014 -4.228 8.442 1.00 83.50 108 VAL A N 1
ATOM 799 C CA . VAL A 1 108 ? -5.990 -3.314 9.060 1.00 83.50 108 VAL A CA 1
ATOM 800 C C . VAL A 1 108 ? -7.404 -3.892 8.975 1.00 83.50 108 VAL A C 1
ATOM 802 O O . VAL A 1 108 ? -8.146 -3.880 9.955 1.00 83.50 108 VAL A O 1
ATOM 805 N N . ALA A 1 109 ? -7.789 -4.444 7.822 1.00 77.94 109 ALA A N 1
ATOM 806 C CA . ALA A 1 109 ? -9.121 -5.002 7.599 1.00 77.94 109 ALA A CA 1
ATOM 807 C C . ALA A 1 109 ? -9.419 -6.249 8.435 1.00 77.94 109 ALA A C 1
ATOM 809 O O . ALA A 1 109 ? -10.531 -6.399 8.946 1.00 77.94 109 ALA A O 1
ATOM 810 N N . ARG A 1 110 ? -8.429 -7.132 8.579 1.00 73.50 110 ARG A N 1
ATOM 811 C CA . ARG A 1 110 ? -8.519 -8.351 9.390 1.00 73.50 110 ARG A CA 1
ATOM 812 C C . ARG A 1 110 ? -8.454 -8.053 10.893 1.00 73.50 110 ARG A C 1
ATOM 814 O O . ARG A 1 110 ? -8.472 -8.981 11.694 1.00 73.50 110 ARG A O 1
ATOM 821 N N . ASP A 1 111 ? -8.392 -6.773 11.275 1.00 66.88 111 ASP A N 1
ATOM 822 C CA . ASP A 1 111 ? -8.186 -6.306 12.646 1.00 66.88 111 ASP A CA 1
ATOM 823 C C . ASP A 1 111 ? -6.997 -7.014 13.316 1.00 66.88 111 ASP A C 1
ATOM 825 O O . ASP A 1 111 ? -6.991 -7.288 14.514 1.00 66.88 111 ASP A O 1
ATOM 829 N N . ARG A 1 112 ? -5.979 -7.332 12.501 1.00 56.12 112 ARG A N 1
ATOM 830 C CA . ARG A 1 112 ? -4.750 -8.030 12.894 1.00 56.12 112 ARG A CA 1
ATOM 831 C C . ARG A 1 112 ? -3.759 -7.072 13.544 1.00 56.12 112 ARG A C 1
ATOM 833 O O . ARG A 1 112 ? -2.562 -7.352 13.553 1.00 56.12 112 ARG A O 1
ATOM 840 N N . HIS A 1 113 ? -4.232 -5.983 14.157 1.00 55.25 113 HIS A N 1
ATOM 841 C CA . HIS A 1 113 ? -3.546 -5.504 15.348 1.00 55.25 113 HIS A CA 1
ATOM 842 C C . HIS A 1 113 ? -3.658 -6.65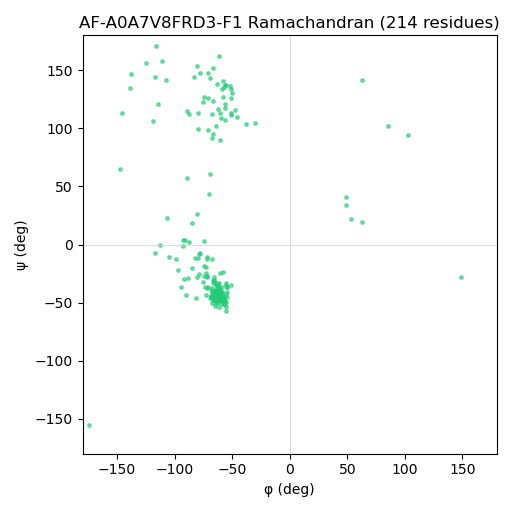8 16.312 1.00 55.25 113 HIS A C 1
ATOM 844 O O . HIS A 1 113 ? -4.692 -6.767 16.969 1.00 55.25 113 HIS A O 1
ATOM 850 N N . ILE A 1 114 ? -2.654 -7.551 16.252 1.00 50.91 114 ILE A N 1
ATOM 851 C CA . ILE A 1 114 ? -2.419 -8.681 17.140 1.00 50.91 114 ILE A CA 1
ATOM 852 C C . ILE A 1 114 ? -2.982 -8.191 18.432 1.00 50.91 114 ILE A C 1
ATOM 854 O O . ILE A 1 114 ? -2.467 -7.213 18.995 1.00 50.91 114 ILE A O 1
ATOM 858 N N . ARG A 1 115 ? -4.172 -8.710 18.758 1.00 51.47 115 ARG A N 1
ATOM 859 C CA . ARG A 1 115 ? -4.854 -8.265 19.949 1.00 51.47 115 ARG A CA 1
ATOM 860 C C . ARG A 1 115 ? -3.749 -8.394 20.965 1.00 51.47 115 ARG A C 1
ATOM 862 O O . ARG A 1 115 ? -3.024 -9.391 20.987 1.00 51.47 115 ARG A O 1
ATOM 869 N N . ILE A 1 116 ? -3.535 -7.351 21.741 1.00 52.50 116 ILE A N 1
ATOM 870 C CA . ILE A 1 116 ? -2.693 -7.501 22.904 1.00 52.50 116 ILE A CA 1
ATOM 871 C C . ILE A 1 116 ? -3.524 -8.391 23.840 1.00 52.50 116 ILE A C 1
ATOM 873 O O . ILE A 1 116 ? -3.979 -7.922 24.864 1.00 52.50 116 ILE A O 1
ATOM 877 N N . GLU A 1 117 ? -3.865 -9.616 23.421 1.00 54.62 117 GLU A N 1
ATOM 878 C CA . GLU A 1 117 ? -4.686 -10.626 24.062 1.00 54.62 117 GLU A CA 1
ATOM 879 C C . GLU A 1 117 ? -4.065 -10.831 25.430 1.00 54.62 117 GLU A C 1
ATOM 881 O O . GLU A 1 117 ? -4.741 -10.610 26.417 1.00 54.62 117 GLU A O 1
ATOM 886 N N . LEU A 1 118 ? -2.737 -10.939 25.518 1.00 53.44 118 LEU A N 1
ATOM 887 C CA . LEU A 1 118 ? -2.040 -10.984 26.803 1.00 53.44 118 LEU A CA 1
ATOM 888 C C . LEU A 1 118 ? -2.314 -9.797 27.755 1.00 53.44 118 LEU A C 1
ATOM 890 O O . LEU A 1 118 ? -2.332 -9.987 28.971 1.00 53.44 118 LEU A O 1
ATOM 894 N N . LEU A 1 119 ? -2.508 -8.575 27.246 1.00 53.91 119 LEU A N 1
ATOM 895 C CA . LEU A 1 119 ? -2.733 -7.370 28.069 1.00 53.91 119 LEU A CA 1
ATOM 896 C C . LEU A 1 119 ? -4.228 -7.025 28.214 1.00 53.91 119 LEU A C 1
ATOM 898 O O . LEU A 1 119 ? -4.628 -6.351 29.161 1.00 53.91 119 LEU A O 1
ATOM 902 N N . ALA A 1 120 ? -5.056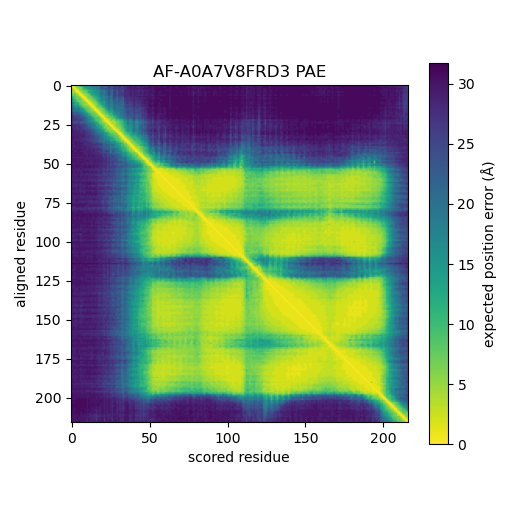 -7.503 27.287 1.00 56.88 120 ALA A N 1
ATOM 903 C CA . ALA A 1 120 ? -6.496 -7.305 27.212 1.00 56.88 120 ALA A CA 1
ATOM 904 C C . ALA A 1 120 ? -7.279 -8.420 27.916 1.00 56.88 120 ALA A C 1
ATOM 906 O O . ALA A 1 120 ? -8.356 -8.146 28.430 1.00 56.88 120 ALA A O 1
ATOM 907 N N . GLU A 1 121 ? -6.748 -9.642 27.975 1.00 59.34 121 GLU A N 1
ATOM 908 C CA . GLU A 1 121 ? -7.313 -10.785 28.708 1.00 59.34 121 GLU A CA 1
ATOM 909 C C . GLU A 1 121 ? -7.166 -10.608 30.218 1.00 59.34 121 GLU A C 1
ATOM 911 O O . GLU A 1 121 ? -8.008 -11.069 30.980 1.00 59.34 121 GLU A O 1
ATOM 916 N N . ARG A 1 122 ? -6.138 -9.873 30.661 1.00 60.97 122 ARG A N 1
ATOM 917 C CA . ARG A 1 122 ? -5.946 -9.492 32.070 1.00 60.97 122 ARG A CA 1
ATOM 918 C C . ARG A 1 122 ? -6.562 -8.132 32.427 1.00 60.97 122 ARG A C 1
ATOM 920 O O . ARG A 1 122 ? -6.440 -7.682 33.564 1.00 60.97 122 ARG A O 1
ATOM 927 N N . GLY A 1 123 ? -7.172 -7.440 31.464 1.00 66.56 123 GLY A N 1
ATOM 928 C CA . GLY A 1 123 ? -7.690 -6.078 31.615 1.00 66.56 123 GLY A CA 1
ATOM 929 C C . GLY A 1 123 ? -9.217 -5.996 31.576 1.00 66.56 123 GLY A C 1
ATOM 930 O O . GLY A 1 123 ? -9.892 -6.845 31.006 1.00 66.56 123 GLY A O 1
ATOM 931 N N . SER A 1 124 ? -9.786 -4.924 32.138 1.00 77.06 124 SER A N 1
ATOM 932 C CA . SER A 1 124 ? -11.224 -4.651 32.026 1.00 77.06 124 SER A CA 1
ATOM 933 C C . SER A 1 124 ? -11.636 -4.329 30.581 1.00 77.06 124 SER A C 1
ATOM 935 O O . SER A 1 124 ? -10.856 -3.762 29.807 1.00 77.06 124 SER A O 1
ATOM 937 N N . ALA A 1 125 ? -12.894 -4.617 30.223 1.00 76.19 125 ALA A N 1
ATOM 938 C CA . ALA A 1 125 ? -13.445 -4.377 28.882 1.00 76.19 125 ALA A CA 1
ATOM 939 C C . ALA A 1 125 ? -13.214 -2.936 28.375 1.00 76.19 125 ALA A C 1
ATOM 941 O O . ALA A 1 125 ? -12.920 -2.718 27.197 1.00 76.19 125 ALA A O 1
ATOM 942 N N . ARG A 1 126 ? -13.242 -1.952 29.286 1.00 77.06 126 ARG A N 1
ATOM 943 C CA . ARG A 1 126 ? -12.972 -0.538 28.988 1.00 77.06 126 ARG A CA 1
ATOM 944 C C . ARG A 1 126 ? -11.528 -0.286 28.540 1.00 77.06 126 ARG A C 1
ATOM 946 O O . ARG A 1 126 ? -11.318 0.459 27.587 1.00 77.06 126 ARG A O 1
ATOM 953 N N . ARG A 1 127 ? -10.530 -0.918 29.173 1.00 78.44 127 ARG A N 1
ATOM 954 C CA . ARG A 1 127 ? -9.113 -0.786 28.771 1.00 78.44 127 ARG A CA 1
ATOM 955 C C . ARG A 1 127 ? -8.882 -1.358 27.377 1.00 78.44 127 ARG A C 1
ATOM 957 O O . ARG A 1 127 ? -8.232 -0.718 26.555 1.00 78.44 127 ARG A O 1
ATOM 964 N N . ARG A 1 128 ? -9.479 -2.516 27.087 1.00 78.31 128 ARG A N 1
ATOM 965 C CA . ARG A 1 128 ? -9.419 -3.143 25.760 1.00 78.31 128 ARG A CA 1
ATOM 966 C C . ARG A 1 128 ? -10.008 -2.239 24.674 1.00 78.31 128 ARG A C 1
ATOM 968 O O . ARG A 1 128 ? -9.417 -2.115 23.605 1.00 78.31 128 ARG A O 1
ATOM 975 N N . GLN A 1 129 ? -11.133 -1.577 24.953 1.00 80.69 129 GLN A N 1
ATOM 976 C CA . GLN A 1 129 ? -11.754 -0.644 24.009 1.00 80.69 129 GLN A CA 1
ATOM 977 C C . GLN A 1 129 ? -10.879 0.590 23.755 1.00 80.69 129 GLN A C 1
ATOM 979 O O . GLN A 1 129 ? -10.689 0.962 22.599 1.00 80.69 129 GLN A O 1
ATOM 984 N N . VAL A 1 130 ? -10.297 1.185 24.803 1.00 83.31 130 VAL A N 1
ATOM 985 C CA . VAL A 1 130 ? -9.388 2.339 24.667 1.00 83.31 130 VAL A CA 1
ATOM 986 C C . VAL A 1 130 ? -8.149 1.974 23.849 1.00 83.31 130 VAL A C 1
ATOM 988 O O . VAL A 1 130 ? -7.817 2.690 22.909 1.00 83.31 130 VAL A O 1
ATOM 991 N N . LEU A 1 131 ? -7.505 0.839 24.140 1.00 83.69 131 LEU A N 1
ATOM 992 C CA . LEU A 1 131 ? -6.338 0.371 23.384 1.00 83.69 131 LEU A CA 1
ATOM 993 C C . LEU A 1 131 ? -6.672 0.122 21.907 1.00 83.69 131 LEU A C 1
ATOM 995 O O . LEU A 1 131 ? -5.898 0.497 21.031 1.00 83.69 131 LEU A O 1
ATOM 999 N N . ALA A 1 132 ? -7.841 -0.453 21.613 1.00 82.88 132 ALA A N 1
ATOM 1000 C CA . ALA A 1 132 ? -8.278 -0.679 20.238 1.00 82.88 132 ALA A CA 1
ATOM 1001 C C . ALA A 1 132 ? -8.564 0.633 19.484 1.00 82.88 132 ALA A C 1
ATOM 1003 O O . ALA A 1 132 ? -8.273 0.737 18.293 1.00 82.88 132 ALA A O 1
ATOM 1004 N N . VAL A 1 133 ? -9.137 1.637 20.152 1.00 86.81 133 VAL A N 1
ATOM 1005 C CA . VAL A 1 133 ? -9.334 2.984 19.588 1.00 86.81 133 VAL A CA 1
ATOM 1006 C C . VAL A 1 133 ? -7.973 3.626 19.316 1.00 86.81 133 VAL A C 1
ATOM 1008 O O . VAL A 1 133 ? -7.713 4.028 18.189 1.00 86.81 133 VAL A O 1
ATOM 1011 N N . LEU A 1 134 ? -7.061 3.630 20.292 1.00 87.75 134 LE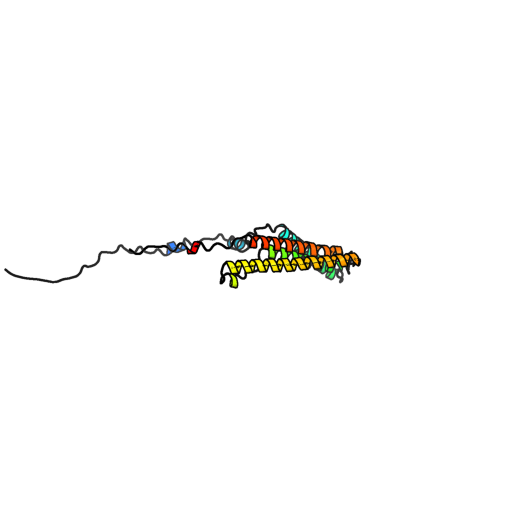U A N 1
ATOM 1012 C CA . LEU A 1 134 ? -5.715 4.186 20.123 1.00 87.75 134 LEU A CA 1
ATOM 1013 C C . LEU A 1 134 ? -4.944 3.527 18.974 1.00 87.75 134 LEU A C 1
ATOM 1015 O O . LEU A 1 134 ? -4.363 4.239 18.161 1.00 87.75 134 LEU A O 1
ATOM 1019 N N . ALA A 1 135 ? -4.990 2.196 18.858 1.00 87.25 135 ALA A N 1
ATOM 1020 C CA . ALA A 1 135 ? -4.345 1.475 17.763 1.00 87.25 135 ALA A CA 1
ATOM 1021 C C . ALA A 1 135 ? -4.889 1.909 16.391 1.00 87.25 135 ALA A C 1
ATOM 1023 O O . ALA A 1 135 ? -4.111 2.280 15.518 1.00 87.25 135 ALA A O 1
ATOM 1024 N N . ALA A 1 136 ? -6.219 1.957 16.224 1.00 88.19 136 ALA A N 1
ATOM 1025 C CA . ALA A 1 136 ? -6.820 2.437 14.975 1.00 88.19 136 ALA A CA 1
ATOM 1026 C C . ALA A 1 136 ? -6.480 3.905 14.682 1.00 88.19 136 ALA A C 1
ATOM 1028 O O . ALA A 1 136 ? -6.313 4.269 13.522 1.00 88.19 136 ALA A O 1
ATOM 1029 N N . GLY A 1 137 ? -6.361 4.739 15.717 1.00 91.69 137 GLY A N 1
ATOM 1030 C CA . GLY A 1 137 ? -5.971 6.142 15.578 1.00 91.69 137 GLY A CA 1
ATOM 1031 C C . GLY A 1 137 ? -4.542 6.322 15.138 1.00 91.69 137 GLY A C 1
ATOM 1032 O O . GLY A 1 137 ? -4.292 7.108 14.231 1.00 91.69 137 GLY A O 1
ATOM 1033 N N . LEU A 1 138 ? -3.625 5.561 15.729 1.00 92.44 138 LEU A N 1
ATOM 1034 C CA . LEU A 1 138 ? -2.230 5.583 15.328 1.00 92.44 138 LEU A CA 1
ATOM 1035 C C . LEU A 1 138 ? -2.083 5.107 13.882 1.00 92.44 138 LEU A C 1
ATOM 1037 O O . LEU A 1 138 ? -1.436 5.778 13.093 1.00 92.44 138 LEU A O 1
ATOM 1041 N N . THR A 1 139 ? -2.756 4.020 13.502 1.00 91.69 139 THR A N 1
ATOM 1042 C CA . THR A 1 139 ? -2.761 3.539 12.115 1.00 91.69 139 THR A CA 1
ATOM 1043 C C . THR A 1 139 ? -3.344 4.558 11.147 1.00 91.69 139 THR A C 1
ATOM 1045 O O . THR A 1 139 ? -2.732 4.828 10.117 1.00 91.69 139 THR A O 1
ATOM 1048 N N . PHE A 1 140 ? -4.494 5.154 11.474 1.00 94.62 140 PHE A N 1
ATOM 1049 C CA . PHE A 1 140 ? -5.069 6.228 10.668 1.00 94.62 140 PHE A CA 1
ATOM 1050 C C . PHE A 1 140 ? -4.078 7.381 10.503 1.00 94.62 140 PHE A C 1
ATOM 1052 O O . PHE A 1 140 ? -3.836 7.808 9.380 1.00 94.62 140 PHE A O 1
ATOM 1059 N N . LEU A 1 141 ? -3.474 7.842 11.600 1.00 96.44 141 LEU A N 1
ATOM 1060 C CA . LEU A 1 141 ? -2.511 8.936 11.586 1.00 96.44 141 LEU A CA 1
ATOM 1061 C C . LEU A 1 141 ? -1.296 8.599 10.716 1.00 96.44 141 LEU A C 1
ATOM 1063 O O . LEU A 1 141 ? -0.929 9.401 9.864 1.00 96.44 141 LEU A O 1
ATOM 1067 N N . THR A 1 142 ? -0.706 7.412 10.882 1.00 95.69 142 THR A N 1
ATOM 1068 C CA . THR A 1 142 ? 0.440 6.958 10.087 1.00 95.69 142 THR A CA 1
ATOM 1069 C C . THR A 1 142 ? 0.122 6.977 8.596 1.00 95.69 142 THR A C 1
ATOM 1071 O O . THR A 1 142 ? 0.869 7.573 7.823 1.00 95.69 142 THR A O 1
ATOM 1074 N N . PHE A 1 143 ? -0.995 6.375 8.181 1.00 95.69 143 PHE A N 1
ATOM 1075 C CA . PHE A 1 143 ? -1.355 6.313 6.764 1.00 95.69 143 PHE A CA 1
ATOM 1076 C C . PHE A 1 143 ? -1.868 7.647 6.210 1.00 95.69 143 PHE A C 1
ATOM 1078 O O . PHE A 1 143 ? -1.675 7.917 5.030 1.00 95.69 143 PHE A O 1
ATOM 1085 N N . ALA A 1 144 ? -2.454 8.516 7.038 1.00 97.19 144 ALA A N 1
ATOM 1086 C CA . ALA A 1 144 ? -2.820 9.873 6.639 1.00 97.19 144 ALA A CA 1
ATOM 1087 C C . ALA A 1 144 ? -1.578 10.742 6.396 1.00 97.19 144 ALA A C 1
ATOM 1089 O O . ALA A 1 144 ? -1.494 11.418 5.373 1.00 97.19 144 ALA A O 1
ATOM 1090 N N . VAL A 1 145 ? -0.588 10.686 7.295 1.00 98.12 145 VAL A N 1
ATOM 1091 C CA . VAL A 1 145 ? 0.706 11.358 7.100 1.00 98.12 145 VAL A CA 1
ATOM 1092 C C . VAL A 1 145 ? 1.394 10.814 5.854 1.00 98.12 145 VAL A C 1
ATOM 1094 O O . VAL A 1 145 ? 1.854 11.601 5.030 1.00 98.12 145 VAL A O 1
ATOM 1097 N N 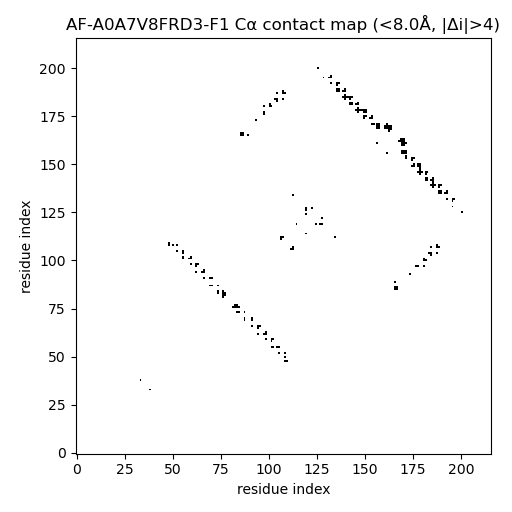. LEU A 1 146 ? 1.406 9.490 5.675 1.00 96.69 146 LEU A N 1
ATOM 1098 C CA . LEU A 1 146 ? 1.976 8.863 4.487 1.00 96.69 146 LEU A CA 1
ATOM 1099 C C . LEU A 1 146 ? 1.278 9.345 3.209 1.00 96.69 146 LEU A C 1
ATOM 1101 O O . LEU A 1 146 ? 1.959 9.750 2.280 1.00 96.69 146 LEU A O 1
ATOM 1105 N N . ALA A 1 147 ? -0.056 9.403 3.180 1.00 97.38 147 ALA A N 1
ATOM 1106 C CA . ALA A 1 147 ? -0.800 9.905 2.025 1.00 97.38 147 ALA A CA 1
ATOM 1107 C C . ALA A 1 147 ? -0.449 11.365 1.688 1.00 97.38 147 ALA A C 1
ATOM 1109 O O . ALA A 1 147 ? -0.268 11.697 0.517 1.00 97.38 147 ALA A O 1
ATOM 1110 N N . VAL A 1 148 ? -0.296 12.232 2.696 1.00 98.06 148 VAL A N 1
ATOM 1111 C CA . VAL A 1 148 ? 0.108 13.634 2.490 1.00 98.06 148 VAL A CA 1
ATOM 1112 C C . VAL A 1 148 ? 1.539 13.727 1.960 1.00 98.06 148 VAL A C 1
ATOM 1114 O O . VAL A 1 148 ? 1.777 14.435 0.983 1.00 98.06 148 VAL A O 1
ATOM 1117 N N . LEU A 1 149 ? 2.487 13.010 2.571 1.00 97.81 149 LEU A N 1
ATOM 1118 C CA . LEU A 1 149 ? 3.887 13.018 2.140 1.00 97.81 149 LEU A CA 1
ATOM 1119 C C . LEU A 1 149 ? 4.047 12.438 0.733 1.00 97.81 149 LEU A C 1
ATOM 1121 O O . LEU A 1 149 ? 4.716 13.041 -0.096 1.00 97.81 149 LEU A O 1
ATOM 1125 N N . SER A 1 150 ? 3.381 11.324 0.433 1.00 96.25 150 SER A N 1
ATOM 1126 C CA . SER A 1 150 ? 3.388 10.730 -0.903 1.00 96.25 150 SER A CA 1
ATOM 1127 C C . SER A 1 150 ? 2.709 11.624 -1.942 1.00 96.25 150 SER A C 1
ATOM 1129 O O . SER A 1 150 ? 3.129 11.631 -3.088 1.00 96.25 150 SER A O 1
ATOM 1131 N N . THR A 1 151 ? 1.700 12.418 -1.570 1.00 97.44 151 THR A N 1
ATOM 1132 C CA . THR A 1 151 ? 1.107 13.403 -2.495 1.00 97.44 151 THR A CA 1
ATOM 1133 C C . THR A 1 151 ? 2.086 14.535 -2.800 1.00 97.44 151 THR A C 1
ATOM 1135 O O . THR A 1 151 ? 2.162 14.974 -3.942 1.00 97.44 151 THR A O 1
ATOM 1138 N N . ARG A 1 152 ? 2.855 14.994 -1.802 1.00 97.06 152 ARG A N 1
ATOM 1139 C CA . ARG A 1 152 ? 3.928 15.971 -2.037 1.00 97.06 152 ARG A CA 1
ATOM 1140 C C . ARG A 1 152 ? 5.016 15.405 -2.937 1.00 97.06 152 ARG A C 1
ATOM 1142 O O . ARG A 1 152 ? 5.395 16.083 -3.874 1.00 97.06 152 ARG A O 1
ATOM 1149 N N . LEU A 1 153 ? 5.418 14.155 -2.711 1.00 95.56 153 LEU A N 1
ATOM 1150 C CA . LEU A 1 153 ? 6.361 13.461 -3.587 1.00 95.56 153 LEU A CA 1
ATOM 1151 C C . LEU A 1 153 ? 5.874 13.457 -5.043 1.00 95.56 153 LEU A C 1
ATOM 1153 O O . LEU A 1 153 ? 6.599 13.873 -5.929 1.00 95.56 153 LEU A O 1
ATOM 1157 N N . VAL A 1 154 ? 4.618 13.067 -5.284 1.00 96.44 154 VAL A N 1
ATOM 1158 C CA . VAL A 1 154 ? 4.030 13.067 -6.637 1.00 96.44 154 VAL A CA 1
ATOM 1159 C C . VAL A 1 154 ? 3.993 14.470 -7.243 1.00 96.44 154 VAL A C 1
ATOM 1161 O O . VAL A 1 154 ? 4.179 14.631 -8.447 1.00 96.44 154 VAL A O 1
ATOM 1164 N N . TRP A 1 155 ? 3.721 15.484 -6.422 1.00 96.88 155 TRP A N 1
ATOM 1165 C CA . TRP A 1 155 ? 3.723 16.872 -6.867 1.00 96.88 155 TRP A CA 1
ATOM 1166 C C . TRP A 1 155 ? 5.122 17.333 -7.281 1.00 96.88 155 TRP A C 1
ATOM 1168 O O . TRP A 1 155 ? 5.261 17.957 -8.330 1.00 96.88 155 TRP A O 1
ATOM 1178 N N . ASP A 1 156 ? 6.140 16.983 -6.497 1.00 95.69 156 ASP A N 1
ATOM 1179 C CA . ASP A 1 156 ? 7.536 17.280 -6.804 1.00 95.69 156 ASP A CA 1
ATOM 1180 C C . ASP A 1 156 ? 7.962 16.550 -8.094 1.00 95.69 156 ASP A C 1
ATOM 1182 O O . ASP A 1 156 ? 8.432 17.203 -9.026 1.00 95.69 156 ASP A O 1
ATOM 1186 N N . ASP A 1 157 ? 7.677 15.247 -8.221 1.00 94.06 157 ASP A N 1
ATOM 1187 C CA . ASP A 1 157 ? 7.959 14.451 -9.430 1.00 94.06 157 ASP A CA 1
ATOM 1188 C C . ASP A 1 157 ? 7.333 15.075 -10.691 1.00 94.06 157 ASP A C 1
ATOM 1190 O O . ASP A 1 157 ? 7.929 15.084 -11.769 1.00 94.06 157 ASP A O 1
ATOM 1194 N N . PHE A 1 158 ? 6.105 15.588 -10.568 1.00 94.12 158 PHE A N 1
ATOM 1195 C CA . PHE A 1 158 ? 5.392 16.238 -11.664 1.00 94.12 158 PHE A CA 1
ATOM 1196 C C . PHE A 1 158 ? 5.976 17.616 -11.996 1.00 94.12 158 PHE A C 1
ATOM 1198 O O . PHE A 1 158 ? 6.138 17.947 -13.167 1.00 94.12 158 PHE A O 1
ATOM 1205 N N . GLN A 1 159 ? 6.293 18.420 -10.979 1.00 95.81 159 GLN A N 1
ATOM 1206 C CA . GLN A 1 159 ? 6.788 19.784 -11.152 1.00 95.81 159 GLN A CA 1
ATOM 1207 C C . GLN A 1 159 ? 8.215 19.823 -11.712 1.00 95.81 159 GLN A C 1
ATOM 1209 O O . GLN A 1 159 ? 8.535 20.717 -12.496 1.00 95.81 159 GLN A O 1
ATOM 1214 N N . TYR A 1 160 ? 9.067 18.885 -11.302 1.00 94.44 160 TYR A N 1
ATOM 1215 C CA . TYR A 1 160 ? 10.456 18.793 -11.752 1.00 94.44 160 TYR A CA 1
ATOM 1216 C C . TYR A 1 160 ? 10.636 17.909 -12.992 1.00 94.44 160 TYR A C 1
ATOM 1218 O O . TYR A 1 160 ? 11.769 17.725 -13.432 1.00 94.44 160 TYR A O 1
ATOM 1226 N N . GLU A 1 161 ? 9.537 17.395 -13.562 1.00 92.25 161 GLU A N 1
ATOM 1227 C CA . GLU A 1 161 ? 9.538 16.472 -14.706 1.00 92.25 161 GLU A CA 1
ATOM 1228 C C . GLU A 1 161 ? 10.520 15.307 -14.498 1.00 92.25 161 GLU A C 1
ATOM 1230 O O . GLU A 1 161 ? 11.243 14.903 -15.411 1.00 92.25 161 GLU A O 1
ATOM 1235 N N . GLU A 1 162 ? 10.565 14.771 -13.272 1.00 89.00 162 GLU A N 1
ATOM 1236 C CA . GLU A 1 162 ? 11.489 13.691 -12.948 1.00 89.00 162 GLU A CA 1
ATOM 1237 C C . GLU A 1 162 ? 11.165 12.450 -13.781 1.00 89.00 162 GLU A C 1
ATOM 1239 O O . GLU A 1 162 ? 10.002 12.073 -13.973 1.00 89.00 162 GLU A O 1
ATOM 1244 N N . THR A 1 163 ? 12.210 11.790 -14.273 1.00 91.25 163 THR A N 1
ATOM 1245 C CA . THR A 1 163 ? 12.086 10.597 -15.110 1.00 91.25 163 THR A CA 1
ATOM 1246 C C . THR A 1 163 ? 12.696 9.375 -14.441 1.00 91.25 163 THR A C 1
ATOM 1248 O O . THR A 1 163 ? 13.755 9.467 -13.820 1.00 91.25 163 THR A O 1
ATOM 1251 N N . SER A 1 164 ? 12.077 8.211 -14.640 1.00 88.69 164 SER A N 1
ATOM 1252 C CA . SER A 1 164 ? 12.567 6.925 -14.147 1.00 88.69 164 SER A CA 1
ATOM 1253 C C . SER A 1 164 ? 13.974 6.622 -14.695 1.00 88.69 164 SER A C 1
ATOM 1255 O O . SER A 1 164 ? 14.162 6.729 -15.914 1.00 88.69 164 SER A O 1
ATOM 1257 N N . PRO A 1 165 ? 14.932 6.184 -13.864 1.00 84.31 165 PRO A N 1
ATOM 1258 C CA . PRO A 1 165 ? 16.313 5.921 -14.276 1.00 84.31 165 PRO A CA 1
ATOM 1259 C C . PRO A 1 165 ? 16.497 4.961 -15.464 1.00 84.31 165 PRO A C 1
ATOM 1261 O O . PRO A 1 165 ? 17.403 5.158 -16.272 1.00 84.31 165 PRO A O 1
ATOM 1264 N N . ALA A 1 166 ? 15.672 3.920 -15.583 1.00 86.19 166 ALA A N 1
ATOM 1265 C CA . ALA A 1 166 ? 15.834 2.866 -16.579 1.00 86.19 166 ALA A CA 1
ATOM 1266 C C . ALA A 1 166 ? 15.099 3.160 -17.888 1.00 86.19 166 ALA A C 1
ATOM 1268 O O . ALA A 1 166 ? 15.642 2.901 -18.961 1.00 86.19 166 ALA A O 1
ATOM 1269 N N . LEU A 1 167 ? 13.857 3.649 -17.810 1.00 84.12 167 LEU A N 1
ATOM 1270 C CA . LEU A 1 167 ? 12.996 3.847 -18.985 1.00 84.12 167 LEU A CA 1
ATOM 1271 C C . LEU A 1 167 ? 12.846 5.309 -19.421 1.00 84.12 167 LEU A C 1
ATOM 1273 O O . LEU A 1 167 ? 12.292 5.560 -20.489 1.00 84.12 167 LEU A O 1
ATOM 1277 N N . GLY A 1 168 ? 13.297 6.271 -18.613 1.00 87.19 168 GLY A N 1
ATOM 1278 C CA . GLY A 1 168 ? 13.078 7.697 -18.869 1.00 87.19 168 GLY A CA 1
ATOM 1279 C C . GLY A 1 168 ? 11.601 8.119 -18.868 1.00 87.19 168 GLY A C 1
ATOM 1280 O O . GLY A 1 168 ? 11.264 9.153 -19.438 1.00 87.19 168 GLY A O 1
ATOM 1281 N N . LEU A 1 169 ? 10.703 7.323 -18.277 1.00 89.12 169 LEU A N 1
ATOM 1282 C CA . LEU A 1 169 ? 9.275 7.638 -18.197 1.00 89.12 169 LEU A CA 1
ATOM 1283 C C . LEU A 1 169 ? 8.997 8.627 -17.062 1.00 89.12 169 LEU A C 1
ATOM 1285 O O . LEU A 1 169 ? 9.727 8.608 -16.074 1.00 89.12 169 LEU A O 1
ATOM 1289 N N . PRO A 1 170 ? 7.928 9.437 -17.139 1.00 91.75 170 PRO A N 1
ATOM 1290 C CA . PRO A 1 170 ? 7.568 10.342 -16.052 1.00 91.75 170 PRO A CA 1
ATOM 1291 C C . PRO A 1 170 ? 7.370 9.593 -14.724 1.00 91.75 170 PRO A C 1
ATOM 1293 O O . PRO A 1 170 ? 6.515 8.708 -14.617 1.00 91.75 170 PRO A O 1
ATOM 1296 N N . GLN A 1 171 ? 8.152 9.958 -13.709 1.00 90.69 171 GLN A N 1
ATOM 1297 C CA . GLN A 1 171 ? 8.242 9.268 -12.418 1.00 90.69 171 GLN A CA 1
ATOM 1298 C C . GLN A 1 171 ? 6.906 9.263 -11.662 1.00 90.69 171 GLN A C 1
ATOM 1300 O O . GLN A 1 171 ? 6.547 8.268 -11.021 1.00 90.69 171 GLN A O 1
ATOM 1305 N N . TRP A 1 172 ? 6.119 10.333 -11.819 1.00 91.44 172 TRP A N 1
ATOM 1306 C CA . TRP A 1 172 ? 4.814 10.487 -11.176 1.00 91.44 172 TRP A CA 1
ATOM 1307 C C . TRP A 1 172 ? 3.830 9.359 -11.525 1.00 91.44 172 TRP A C 1
ATOM 1309 O O . TRP A 1 172 ? 2.932 9.067 -10.736 1.00 91.44 172 TRP A O 1
ATOM 1319 N N . TRP A 1 173 ? 4.005 8.673 -12.665 1.00 89.75 173 TRP A N 1
ATOM 1320 C CA . TRP A 1 173 ? 3.178 7.519 -13.032 1.00 89.75 173 TRP A CA 1
ATOM 1321 C C . TRP A 1 173 ? 3.304 6.374 -12.020 1.00 89.75 173 TRP A C 1
ATOM 1323 O O . TRP A 1 173 ? 2.317 5.704 -11.709 1.00 89.75 173 TRP A O 1
ATOM 1333 N N . TYR A 1 174 ? 4.506 6.164 -11.478 1.00 89.38 174 TYR A N 1
ATOM 1334 C CA . TYR A 1 174 ? 4.767 5.151 -10.459 1.00 89.38 174 TYR A CA 1
ATOM 1335 C C . TYR A 1 174 ? 4.378 5.652 -9.070 1.00 89.38 174 TYR A C 1
ATOM 1337 O O . TYR A 1 174 ? 3.699 4.944 -8.322 1.00 89.38 174 TYR A O 1
ATOM 1345 N N . SER A 1 175 ? 4.761 6.881 -8.719 1.00 91.38 175 SER A N 1
ATOM 1346 C CA . SER A 1 175 ? 4.549 7.395 -7.366 1.00 91.38 175 SER A CA 1
ATOM 1347 C C . SER A 1 175 ? 3.084 7.726 -7.059 1.00 91.38 175 SER A C 1
ATOM 1349 O O . SER A 1 175 ? 2.683 7.622 -5.899 1.00 91.38 175 SER A O 1
ATOM 1351 N N . ALA A 1 176 ? 2.242 8.011 -8.066 1.00 93.12 176 ALA A N 1
ATOM 1352 C CA . ALA A 1 176 ? 0.817 8.340 -7.895 1.00 93.12 176 ALA A CA 1
ATOM 1353 C C . ALA A 1 176 ? -0.017 7.232 -7.228 1.00 93.12 176 ALA A C 1
ATOM 1355 O O . ALA A 1 176 ? -1.032 7.510 -6.581 1.00 93.12 176 ALA A O 1
ATOM 1356 N N . TRP A 1 177 ? 0.415 5.974 -7.323 1.00 91.56 177 TRP A N 1
ATOM 1357 C CA . TRP A 1 177 ? -0.262 4.853 -6.669 1.00 91.56 177 TRP A CA 1
ATOM 1358 C C . TRP A 1 177 ? -0.068 4.858 -5.148 1.00 91.56 177 TRP A C 1
ATOM 1360 O O . TRP A 1 177 ? -0.935 4.376 -4.416 1.00 91.56 177 TRP A O 1
ATOM 1370 N N . PHE A 1 178 ? 1.031 5.430 -4.648 1.00 92.81 178 PHE A N 1
ATOM 1371 C CA . PHE A 1 178 ? 1.330 5.474 -3.217 1.00 92.81 178 PHE A CA 1
ATOM 1372 C C . PHE A 1 178 ? 0.329 6.305 -2.404 1.00 92.81 178 PHE A C 1
ATOM 1374 O O . PHE A 1 178 ? -0.237 5.746 -1.459 1.00 92.81 178 PHE A O 1
ATOM 1381 N N . PRO A 1 179 ? 0.031 7.581 -2.737 1.00 95.25 179 PRO A N 1
ATOM 1382 C CA . PRO A 1 179 ? -0.966 8.339 -1.991 1.00 95.25 179 PRO A CA 1
ATOM 1383 C C . PRO A 1 179 ? -2.365 7.729 -2.122 1.00 95.25 179 PRO A C 1
ATOM 1385 O O . PRO A 1 179 ? -3.116 7.750 -1.150 1.00 95.25 179 PRO A O 1
ATOM 1388 N N . LEU A 1 180 ? -2.698 7.123 -3.269 1.00 94.81 180 LEU A N 1
ATOM 1389 C CA . LEU A 1 180 ? -3.979 6.444 -3.479 1.00 94.81 180 LEU A CA 1
ATOM 1390 C C . LEU A 1 180 ? -4.165 5.273 -2.500 1.00 94.81 180 LEU A C 1
ATOM 1392 O O . LEU A 1 180 ? -5.165 5.204 -1.781 1.00 94.81 180 LEU A O 1
ATOM 1396 N N . LEU A 1 181 ? -3.194 4.357 -2.451 1.00 93.94 181 LEU A N 1
ATOM 1397 C CA . LEU A 1 181 ? -3.258 3.183 -1.581 1.00 93.94 181 LEU A CA 1
ATOM 1398 C C . LEU A 1 181 ? -3.167 3.577 -0.101 1.00 93.94 181 LEU A C 1
ATOM 1400 O O . LEU A 1 181 ? -3.935 3.066 0.716 1.00 93.94 181 LEU A O 1
ATOM 1404 N N . ALA A 1 182 ? -2.300 4.532 0.247 1.00 95.50 182 ALA A N 1
ATOM 1405 C CA . ALA A 1 182 ? -2.201 5.048 1.610 1.00 95.50 182 ALA A CA 1
ATOM 1406 C C . ALA A 1 182 ? -3.519 5.692 2.075 1.00 95.50 182 ALA A C 1
ATOM 1408 O O . ALA A 1 182 ? -3.987 5.408 3.181 1.00 95.50 182 ALA A O 1
ATOM 1409 N N . ALA A 1 183 ? -4.169 6.491 1.221 1.00 95.94 183 ALA A N 1
ATOM 1410 C CA . ALA A 1 183 ? -5.463 7.099 1.519 1.00 95.94 183 ALA A CA 1
ATOM 1411 C C . ALA A 1 183 ? -6.569 6.048 1.705 1.00 95.94 183 ALA A C 1
ATOM 1413 O O . ALA A 1 183 ? -7.377 6.169 2.629 1.00 95.94 183 ALA A O 1
ATOM 1414 N N . ALA A 1 184 ? -6.586 4.986 0.892 1.00 93.12 184 ALA A N 1
ATOM 1415 C CA . ALA A 1 184 ? -7.533 3.882 1.052 1.00 93.12 184 ALA A CA 1
ATOM 1416 C C . ALA A 1 184 ? -7.373 3.173 2.413 1.00 93.12 184 ALA A C 1
ATOM 1418 O O . ALA A 1 184 ? -8.364 2.898 3.099 1.00 93.12 184 ALA A O 1
ATOM 1419 N N . ILE A 1 185 ? -6.131 2.935 2.849 1.00 93.06 185 ILE A N 1
ATOM 1420 C CA . ILE A 1 185 ? -5.840 2.338 4.162 1.00 93.06 185 ILE A CA 1
ATOM 1421 C C . ILE A 1 185 ? -6.243 3.290 5.293 1.00 93.06 185 ILE A C 1
ATOM 1423 O O . ILE A 1 185 ? -6.886 2.861 6.255 1.00 93.06 185 ILE A O 1
ATOM 1427 N N . ALA A 1 186 ? -5.931 4.583 5.167 1.00 94.75 186 ALA A N 1
ATOM 142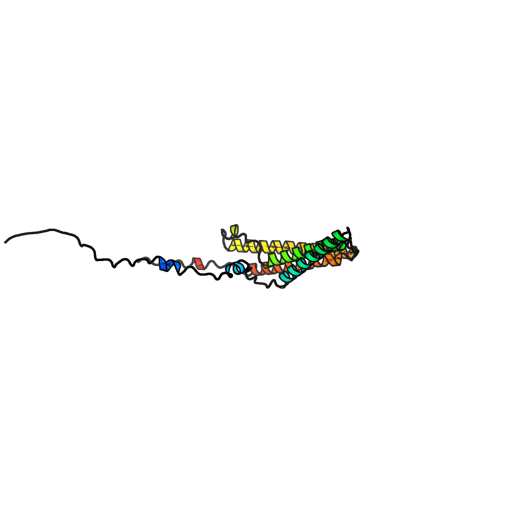8 C CA . ALA A 1 186 ? -6.332 5.599 6.136 1.00 94.75 186 ALA A CA 1
ATOM 1429 C C . ALA A 1 186 ? -7.863 5.658 6.280 1.00 94.75 186 ALA A C 1
ATOM 1431 O O . ALA A 1 186 ? -8.383 5.585 7.394 1.00 94.75 186 ALA A O 1
ATOM 1432 N N . ALA A 1 187 ? -8.608 5.692 5.172 1.00 93.12 187 ALA A N 1
ATOM 1433 C CA . ALA A 1 187 ? -10.070 5.688 5.189 1.00 93.12 187 ALA A CA 1
ATOM 1434 C C . ALA A 1 187 ? -10.636 4.446 5.902 1.00 93.12 187 ALA A C 1
ATOM 1436 O O . ALA A 1 187 ? -11.560 4.550 6.716 1.00 93.12 187 ALA A O 1
ATOM 1437 N N . ARG A 1 188 ? -10.044 3.269 5.665 1.00 89.81 188 ARG A N 1
ATOM 1438 C CA . ARG A 1 188 ? -10.422 2.025 6.348 1.00 89.81 188 ARG A CA 1
ATOM 1439 C C . ARG A 1 188 ? -10.137 2.090 7.852 1.00 89.81 188 ARG A C 1
ATOM 1441 O O . ARG A 1 188 ? -11.012 1.742 8.649 1.00 89.81 188 ARG A O 1
ATOM 1448 N N . ALA A 1 189 ? -8.956 2.564 8.248 1.00 90.56 189 ALA A N 1
ATOM 1449 C CA . ALA A 1 189 ? -8.580 2.738 9.652 1.00 90.56 189 ALA A CA 1
ATOM 1450 C C . ALA A 1 189 ? -9.515 3.725 10.375 1.00 90.56 189 ALA A C 1
ATOM 1452 O O . ALA A 1 189 ? -9.979 3.442 11.483 1.00 90.56 189 ALA A O 1
ATOM 1453 N N . LEU A 1 190 ? -9.883 4.826 9.716 1.00 92.69 190 LEU A N 1
ATOM 1454 C CA . LEU A 1 190 ? -10.861 5.788 10.222 1.00 92.69 190 LEU A CA 1
ATOM 1455 C C . LEU A 1 190 ? -12.250 5.155 10.388 1.00 92.69 190 LEU A C 1
ATOM 1457 O O . LEU A 1 190 ? -12.894 5.322 11.423 1.00 92.69 190 LEU A O 1
ATOM 1461 N N . GLY A 1 191 ? -12.697 4.359 9.414 1.00 90.38 191 GLY A N 1
ATOM 1462 C CA . GLY A 1 191 ? -13.956 3.619 9.506 1.00 90.38 191 GLY A CA 1
ATOM 1463 C C . GLY A 1 191 ? -13.994 2.655 10.698 1.00 90.38 191 GLY A C 1
ATOM 1464 O O . GLY A 1 191 ? -15.002 2.572 11.407 1.00 90.38 191 GLY A O 1
ATOM 1465 N N . LEU A 1 192 ? -12.889 1.953 10.972 1.00 86.75 192 LEU A N 1
ATOM 1466 C CA . LEU A 1 192 ? -12.755 1.088 12.151 1.00 86.75 192 LEU A CA 1
ATOM 1467 C C . LEU A 1 192 ? -12.784 1.895 13.452 1.00 86.75 192 LEU A C 1
ATOM 1469 O O . LEU A 1 192 ? -13.509 1.532 14.383 1.00 86.75 192 LEU A O 1
ATOM 1473 N N . MET A 1 193 ? -12.053 3.007 13.494 1.00 87.62 193 MET A N 1
ATOM 1474 C CA . MET A 1 193 ? -12.024 3.935 14.618 1.00 87.62 193 MET A CA 1
ATOM 1475 C C . MET A 1 193 ? -13.433 4.432 14.973 1.00 87.62 193 MET A C 1
ATOM 1477 O O . MET A 1 193 ? -13.916 4.207 16.086 1.00 87.62 193 MET A O 1
ATOM 1481 N N . CYS A 1 194 ? -14.142 5.035 14.014 1.00 89.44 194 CYS A N 1
ATOM 1482 C CA . CYS A 1 194 ? -15.480 5.589 14.225 1.00 89.44 194 CYS A CA 1
ATOM 1483 C C . CYS A 1 194 ? -16.484 4.531 14.703 1.00 89.44 194 CYS A C 1
ATOM 1485 O O . CYS A 1 194 ? -17.326 4.813 15.555 1.00 89.44 194 CYS A O 1
ATOM 1487 N N . ARG A 1 195 ? -16.391 3.292 14.204 1.00 86.06 195 ARG A N 1
ATOM 1488 C CA . ARG A 1 195 ? -17.251 2.185 14.656 1.00 86.06 195 ARG A CA 1
ATOM 1489 C C . ARG A 1 195 ? -16.987 1.782 16.107 1.00 86.06 195 ARG A C 1
ATOM 1491 O O . ARG A 1 195 ? -17.927 1.390 16.793 1.00 86.06 195 ARG A O 1
ATOM 1498 N N . ARG A 1 196 ? -15.742 1.875 16.586 1.00 83.44 196 ARG A N 1
ATOM 1499 C CA . ARG A 1 196 ? -15.378 1.568 17.983 1.00 83.44 196 ARG A CA 1
ATOM 1500 C C . ARG A 1 196 ? -15.839 2.643 18.960 1.00 83.44 196 ARG A C 1
ATOM 1502 O O . ARG A 1 196 ? -16.276 2.302 20.055 1.00 83.44 196 ARG A O 1
ATOM 1509 N N . LEU A 1 197 ? -15.786 3.908 18.546 1.00 84.94 197 LEU A N 1
ATOM 1510 C CA . LEU A 1 197 ? -16.302 5.045 19.318 1.00 84.94 197 LEU A CA 1
ATOM 1511 C C . LEU A 1 197 ? -17.831 5.017 19.458 1.00 84.94 197 LEU A C 1
ATOM 1513 O O . LEU A 1 197 ? -18.360 5.450 20.473 1.00 84.94 197 LEU A O 1
ATOM 1517 N N . ARG A 1 198 ? -18.545 4.467 18.468 1.00 86.31 198 ARG A N 1
ATOM 1518 C CA . ARG A 1 198 ? -20.014 4.356 18.485 1.00 86.31 198 ARG A CA 1
ATOM 1519 C C . ARG A 1 198 ? -20.564 3.220 19.356 1.00 86.31 198 ARG A C 1
ATOM 1521 O O . ARG A 1 198 ? -21.777 3.135 19.496 1.00 86.31 198 ARG A O 1
ATOM 1528 N N . ARG A 1 199 ? -19.728 2.333 19.915 1.00 76.19 199 ARG A N 1
ATOM 1529 C CA . ARG A 1 199 ? -20.183 1.270 20.831 1.00 76.19 199 ARG A CA 1
ATOM 1530 C C . ARG A 1 199 ? -20.206 1.808 22.266 1.00 76.19 199 ARG A C 1
ATOM 1532 O O . ARG A 1 199 ? -19.122 2.063 22.798 1.00 76.19 199 ARG A O 1
ATOM 1539 N N . PRO A 1 200 ? -21.386 1.967 22.896 1.00 58.62 200 PRO A N 1
ATOM 1540 C CA . PRO A 1 200 ? -21.459 2.348 24.299 1.00 58.62 200 PRO A CA 1
ATOM 1541 C C . PRO A 1 200 ? -20.710 1.312 25.150 1.00 58.62 200 PRO A C 1
ATOM 1543 O O . PRO A 1 200 ? -20.784 0.118 24.838 1.00 58.62 200 PRO A O 1
ATOM 1546 N N . PRO A 1 201 ? -19.972 1.726 26.195 1.00 60.19 201 PRO A N 1
ATOM 1547 C CA . PRO A 1 201 ? -19.461 0.776 27.172 1.00 60.19 201 PRO A CA 1
ATOM 1548 C C . PRO A 1 201 ? -20.665 0.035 27.756 1.00 60.19 201 PRO A C 1
ATOM 1550 O O . PRO A 1 201 ? -21.614 0.689 28.181 1.00 60.19 201 PRO A O 1
ATOM 1553 N N . ALA A 1 202 ? -20.645 -1.302 27.725 1.00 55.59 202 ALA A N 1
ATOM 1554 C CA . ALA A 1 202 ? -21.673 -2.116 28.368 1.00 55.59 202 ALA A CA 1
ATOM 1555 C C . ALA A 1 202 ? -21.882 -1.578 29.790 1.00 55.59 202 ALA A C 1
ATOM 1557 O O . ALA A 1 202 ? -20.930 -1.522 30.577 1.00 55.59 202 ALA A O 1
ATOM 1558 N N . SER A 1 203 ? -23.084 -1.072 30.061 1.00 48.25 203 SER A N 1
ATOM 1559 C CA . SER A 1 203 ? -23.476 -0.608 31.380 1.00 48.25 203 SER A CA 1
ATOM 1560 C C . SER A 1 203 ? -23.280 -1.763 32.358 1.00 48.25 203 SER A C 1
ATOM 1562 O O . SER A 1 203 ? -23.554 -2.919 32.042 1.00 48.25 203 SER A O 1
ATOM 1564 N N . GLY A 1 204 ? -22.733 -1.467 33.536 1.00 49.47 204 GLY A N 1
ATOM 1565 C CA . GLY A 1 204 ? -22.521 -2.438 34.610 1.00 49.47 204 GLY A CA 1
ATOM 1566 C C . GLY A 1 204 ? -23.824 -2.912 35.263 1.00 49.47 204 GLY A C 1
ATOM 1567 O O . GLY A 1 204 ? -23.886 -2.971 36.485 1.00 49.47 204 GLY A O 1
ATOM 1568 N N . GLU A 1 205 ? -24.860 -3.210 34.479 1.00 51.31 205 GLU A N 1
ATOM 1569 C CA . GLU A 1 205 ? -26.193 -3.585 34.965 1.00 51.31 205 GLU A CA 1
ATOM 1570 C C . GLU A 1 205 ? -26.308 -5.050 35.414 1.00 51.31 205 GLU A C 1
ATOM 1572 O O . GLU A 1 205 ? -27.224 -5.367 36.162 1.00 51.31 205 GLU A O 1
ATOM 1577 N N . ASP A 1 206 ? -25.330 -5.915 35.123 1.00 46.78 206 ASP A N 1
ATOM 1578 C CA . ASP A 1 206 ? -25.355 -7.309 35.608 1.00 46.78 206 ASP A CA 1
ATOM 1579 C C . ASP A 1 206 ? -24.727 -7.512 37.003 1.00 46.78 206 ASP A C 1
ATOM 1581 O O . ASP A 1 206 ? -24.702 -8.626 37.520 1.00 46.78 206 ASP A O 1
ATOM 1585 N N . ALA A 1 207 ? -2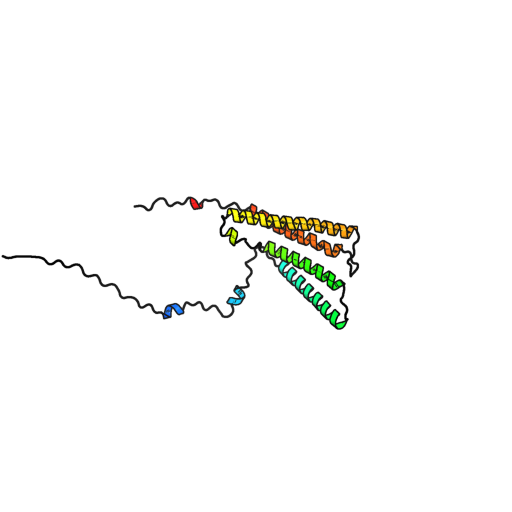4.256 -6.450 37.669 1.00 49.66 207 ALA A N 1
ATOM 1586 C CA . ALA A 1 207 ? -23.796 -6.525 39.065 1.00 49.66 207 ALA A CA 1
ATOM 1587 C C . ALA A 1 207 ? -24.901 -6.195 40.094 1.00 49.66 207 ALA A C 1
ATOM 1589 O O . ALA A 1 207 ? -24.624 -6.125 41.291 1.00 49.66 207 ALA A O 1
ATOM 1590 N N . GLY A 1 208 ? -26.140 -5.969 39.636 1.00 45.00 208 GLY A N 1
ATOM 1591 C CA . GLY A 1 208 ? -27.292 -5.609 40.471 1.00 45.00 208 GLY A CA 1
ATOM 1592 C C . GLY A 1 208 ? -28.230 -6.765 40.833 1.00 45.00 208 GLY A C 1
ATOM 1593 O O . GLY A 1 208 ? -29.042 -6.619 41.743 1.00 45.00 208 GLY A O 1
ATOM 1594 N N . HIS A 1 209 ? -28.114 -7.935 40.201 1.00 49.88 209 HIS A N 1
ATOM 1595 C CA . HIS A 1 209 ? -28.854 -9.131 40.619 1.00 49.88 209 HIS A CA 1
ATOM 1596 C C . HIS A 1 209 ? -28.054 -9.926 41.653 1.00 49.88 209 HIS A C 1
ATOM 1598 O O . HIS A 1 209 ? -27.762 -11.110 41.500 1.00 49.88 209 HIS A O 1
ATOM 1604 N N . ALA A 1 210 ? -27.713 -9.246 42.750 1.00 47.03 210 ALA A N 1
ATOM 1605 C CA . ALA A 1 210 ? -27.521 -9.915 44.021 1.00 47.03 210 ALA A CA 1
ATOM 1606 C C . ALA A 1 210 ? -28.847 -10.597 44.363 1.00 47.03 210 ALA A C 1
ATOM 1608 O O . ALA A 1 210 ? -29.829 -9.917 44.645 1.00 47.03 210 ALA A O 1
ATOM 1609 N N . HIS A 1 211 ? -28.878 -11.927 44.291 1.00 48.56 211 HIS A N 1
ATOM 1610 C CA . HIS A 1 211 ? -29.933 -12.749 44.874 1.00 48.56 211 HIS A CA 1
ATOM 1611 C C . HIS A 1 211 ? -30.127 -12.337 46.346 1.00 48.56 211 HIS A C 1
ATOM 1613 O O . HIS A 1 211 ? -29.241 -12.612 47.161 1.00 48.56 211 HIS A O 1
ATOM 1619 N N . PRO A 1 212 ? -31.253 -11.715 46.739 1.00 56.62 212 PRO A N 1
ATOM 1620 C CA . PRO A 1 212 ? -31.630 -11.630 48.133 1.00 56.62 212 PRO A CA 1
ATOM 1621 C C . PRO A 1 212 ? -32.475 -12.869 48.436 1.00 56.62 212 PRO A C 1
ATOM 1623 O O . PRO A 1 212 ? -33.571 -13.029 47.907 1.00 56.62 212 PRO A O 1
ATOM 1626 N N . GLY A 1 213 ? -31.969 -13.747 49.296 1.00 51.00 213 GLY A N 1
ATOM 1627 C CA . GLY A 1 213 ? -32.807 -14.738 49.969 1.00 51.00 213 GLY A CA 1
ATOM 1628 C C . GLY A 1 213 ? -32.729 -16.155 49.410 1.00 51.00 213 GLY A C 1
ATOM 1629 O O . GLY A 1 213 ? -33.495 -16.549 48.541 1.00 51.00 213 GLY A O 1
ATOM 1630 N N . ALA A 1 214 ? -31.857 -16.946 50.027 1.00 46.94 214 ALA A N 1
ATOM 1631 C CA . ALA A 1 214 ? -32.132 -18.346 50.338 1.00 46.94 214 ALA A CA 1
ATOM 1632 C C . ALA A 1 214 ? -31.407 -18.687 51.653 1.00 46.94 214 ALA A C 1
ATOM 1634 O O . ALA A 1 214 ? -30.432 -19.431 51.685 1.00 46.94 214 ALA A O 1
ATOM 1635 N N . GLN A 1 215 ? -31.847 -18.040 52.735 1.00 46.47 215 GLN A N 1
ATOM 1636 C CA . GLN A 1 215 ? -31.713 -18.549 54.098 1.00 46.47 215 GLN A CA 1
ATOM 1637 C C . GLN A 1 215 ? -33.134 -18.703 54.638 1.00 46.47 215 GLN A C 1
ATOM 1639 O O . GLN A 1 215 ? -33.791 -17.694 54.893 1.00 46.47 215 GLN A O 1
ATOM 1644 N N . ALA A 1 216 ? -33.595 -19.947 54.736 1.00 45.94 216 ALA A N 1
ATOM 1645 C CA . ALA A 1 216 ? -34.585 -20.449 55.687 1.00 45.94 216 ALA A CA 1
ATOM 1646 C C . ALA A 1 216 ? -34.640 -21.973 55.541 1.00 45.94 216 ALA A C 1
ATOM 1648 O O . ALA A 1 216 ? -34.835 -22.434 54.393 1.00 45.94 216 ALA A O 1
#

InterPro domains:
  IPR007387 TRAP transporter, small membrane protein DctQ [PTHR35011] (53-199)
  IPR055348 Tripartite ATP-independent periplasmic transporters, DctQ component [PF04290] (67-199)

Organism: NCBI:txid1177982

Nearest PDB structures (foldseek):
  7qha-assembly1_A  TM=8.485E-01  e=9.619E-05  Photobacterium profundum SS9

pLDDT: mean 75.86, std 18.17, range [42.31, 98.12]

Secondary structure (DSSP, 8-state):
---------PPPPPPPPP-----TTGGGTTS----TTHHHHTTS-----SS--HHHHHHHHHHHHHHHHHHHHHHHHHHHHS---HHHHHHHHHHHHHHHHHHHHHHHHTT-S---HHHHSSS-HHHHHHHHHHHHHHHHHHHHHHHHHHHHHHHHHHHTT-B-TTT--BTHHHHTHHHHHHHHHHHHHHHHHHHHHTSPPPPSGGGS--------

Radius of gyration: 34.82 Å; Cα contacts (8 Å, |Δi|>4): 133; chains: 1; bounding box: 67×84×111 Å

Foldseek 3Di:
DDDDDDDDDDDDDDDDDDDDDDDPVVVVVPPDPDDVPPVVVVVPPQPPQPDPLVVLVVLLVVLVVLLVVLVVVQVVCCVPVVDGQPVSVVSNVLSVVVNVLSVLLVCLRSLVPVQVCVVPVPDDPVVSLVVSLVVLVVQLVVLVVQLVVLVVVLVCLVVVQDADPRPRHRPSVSSVVRSVSSVVSSVSSVVSNVVSVPDPDPPPVVVPPPPDDDDD